Protein AF-A0A260Z2B7-F1 (afdb_monomer)

Nearest PDB structures (foldseek):
  5a9x-assembly1_A  TM=5.839E-01  e=1.392E+00  Escherichia coli
  7uvp-assembly1_A  TM=5.738E-01  e=2.246E+00  Bacteroides thetaiotaomicron VPI-5482
  5a9y-assembly1_A-2  TM=5.053E-01  e=1.392E+00  Escherichia coli
  7yri-assembly2_C  TM=4.470E-01  e=1.311E+00  Homo sapiens
  3peh-assembly2_B  TM=3.282E-01  e=7.655E-01  Plasmodium falciparum 3D7

Sequence (213 aa):
IEENDGVRIDPNLVEFNPALRSLAKLFLNSAWGKFAQNPLKAELRLMKLEDYVEISKFFEAPGYEPKNLIRWNEDMVFVGRQISKDALTTTKFTNIMYGIITTSAARIRLYDAMQRVGASNLIYCDTDSVMFRQKRGQDLLGDLKGDGLGKLTNEVPNGKKIVEVVTVAPKVYGIKFENDDGENSYSIKAKGITLNKKSAEAVTFDAMKKMVC

pLDDT: mean 88.87, std 8.05, range [49.84, 97.06]

Foldseek 3Di:
DCPFPNDDDDPVPPDDDPVVVVVVVCVVVVLLCQQQDDLWDKDKDKDFPVVVVVLCCVQVPPQKHWDDWADPDPTITITMIIGDPVSRDDDPSHHCVSNVVVQVVQVVLQVVLDVLLDPVFWDDDDSNDTDGDDDPPDDSCVPQDDDDPNRNYDPADPQKDWDDKFDQDVQFIKTWIAGPVRDIDIDTTDPPDDPDPVVPVCNDNVNSVVNVD

Organism: Caenorhabditis remanei (NCBI:txid31234)

InterPro domains:
  IPR023211 DNA polymerase, palm domain superfamily [G3DSA:3.90.1600.10] (81-205)
  IPR043502 DNA/RNA polymerase superfamily [SSF56672] (12-204)

Structure (mmCIF, N/CA/C/O backbone):
data_AF-A0A260Z2B7-F1
#
_entry.id   AF-A0A260Z2B7-F1
#
loop_
_atom_site.group_PDB
_atom_site.id
_atom_site.type_symbol
_atom_site.label_atom_id
_atom_site.label_alt_id
_atom_site.label_comp_id
_atom_site.label_asym_id
_atom_site.label_entity_id
_atom_site.label_seq_id
_atom_site.pdbx_PDB_ins_code
_atom_site.Cartn_x
_atom_site.Cartn_y
_atom_site.Cartn_z
_atom_site.occupancy
_atom_site.B_iso_or_equiv
_atom_site.auth_seq_id
_atom_site.auth_comp_id
_atom_site.auth_asym_id
_atom_site.auth_atom_id
_atom_site.pdbx_PDB_model_num
ATOM 1 N N . ILE A 1 1 ? 1.935 -22.575 22.649 1.00 49.84 1 ILE A N 1
ATOM 2 C CA . ILE A 1 1 ? 0.671 -22.071 22.068 1.00 49.84 1 ILE A CA 1
ATOM 3 C C . ILE A 1 1 ? 0.637 -22.577 20.630 1.00 49.84 1 ILE A C 1
ATOM 5 O O . ILE A 1 1 ? 1.434 -22.098 19.838 1.00 49.84 1 ILE A O 1
ATOM 9 N N . GLU A 1 2 ? -0.150 -23.619 20.345 1.00 51.91 2 GLU A N 1
ATOM 10 C CA . GLU A 1 2 ? -0.335 -24.200 18.993 1.00 51.91 2 GLU A CA 1
ATOM 11 C C . GLU A 1 2 ? -1.674 -23.779 18.349 1.00 51.91 2 GLU A C 1
ATOM 13 O O . GLU A 1 2 ? -1.896 -24.041 17.173 1.00 51.91 2 GLU A O 1
ATOM 18 N N . GLU A 1 3 ? -2.561 -23.103 19.091 1.00 57.12 3 GLU A N 1
ATOM 19 C CA . GLU A 1 3 ? -3.982 -22.960 18.727 1.00 57.12 3 GLU A CA 1
ATOM 20 C C . GLU A 1 3 ? -4.300 -22.037 17.540 1.00 57.12 3 GLU A C 1
ATOM 22 O O . GLU A 1 3 ? -5.373 -22.177 16.965 1.00 57.12 3 GLU A O 1
ATOM 27 N N . ASN A 1 4 ? -3.419 -21.110 17.146 1.00 60.94 4 ASN A N 1
ATOM 28 C CA . ASN A 1 4 ? -3.738 -20.163 16.063 1.00 60.94 4 ASN A CA 1
ATOM 29 C C . ASN A 1 4 ? -3.226 -20.621 14.692 1.00 60.94 4 ASN A C 1
ATOM 31 O O . ASN A 1 4 ? -4.010 -20.777 13.761 1.00 60.94 4 ASN A O 1
ATOM 35 N N . ASP A 1 5 ? -1.916 -20.842 14.572 1.00 64.69 5 ASP A N 1
ATOM 36 C CA . ASP A 1 5 ? -1.256 -20.945 13.263 1.00 64.69 5 ASP A CA 1
ATOM 37 C C . ASP A 1 5 ? -0.691 -22.349 12.981 1.00 64.69 5 ASP A C 1
ATOM 39 O O . ASP A 1 5 ? 0.012 -22.549 11.993 1.00 64.69 5 ASP A O 1
ATOM 43 N N . GLY A 1 6 ? -0.947 -23.324 13.867 1.00 71.75 6 GLY A N 1
ATOM 44 C CA . GLY A 1 6 ? -0.362 -24.670 13.781 1.00 71.75 6 GLY A CA 1
ATOM 45 C C . GLY A 1 6 ? 1.157 -24.696 14.000 1.00 71.75 6 GLY A C 1
ATOM 46 O O . GLY A 1 6 ? 1.812 -25.696 13.716 1.00 71.75 6 GLY A O 1
ATOM 47 N N . VAL A 1 7 ? 1.725 -23.591 14.495 1.00 77.25 7 VAL A N 1
ATOM 48 C CA . VAL A 1 7 ? 3.149 -23.432 14.796 1.00 77.25 7 VAL A CA 1
ATOM 49 C C . VAL A 1 7 ? 3.320 -23.274 16.300 1.00 77.25 7 VAL A C 1
ATOM 51 O O . VAL A 1 7 ? 2.726 -22.389 16.917 1.00 77.25 7 VAL A O 1
ATOM 54 N N . ARG A 1 8 ? 4.172 -24.109 16.901 1.00 80.56 8 ARG A N 1
ATOM 55 C CA . ARG A 1 8 ? 4.540 -23.989 18.313 1.00 80.56 8 ARG A CA 1
ATOM 56 C C . ARG A 1 8 ? 5.512 -22.825 18.500 1.00 80.56 8 ARG A C 1
ATOM 58 O O . ARG A 1 8 ? 6.700 -22.946 18.218 1.00 80.56 8 ARG A O 1
ATOM 65 N N . ILE A 1 9 ? 4.999 -21.708 19.003 1.00 80.62 9 ILE A N 1
ATOM 66 C CA . ILE A 1 9 ? 5.812 -20.545 19.379 1.00 80.62 9 ILE A CA 1
ATOM 67 C C . ILE A 1 9 ? 6.394 -20.775 20.780 1.00 80.62 9 ILE A C 1
ATOM 69 O O . ILE A 1 9 ? 5.639 -21.070 21.713 1.00 80.62 9 ILE A O 1
ATOM 73 N N . ASP A 1 10 ? 7.715 -20.636 20.923 1.00 83.12 10 ASP A N 1
ATOM 74 C CA . ASP A 1 10 ? 8.397 -20.558 22.220 1.00 83.12 10 ASP A CA 1
ATOM 75 C C . ASP A 1 10 ? 8.414 -19.097 22.693 1.00 83.12 10 ASP A C 1
ATOM 77 O O . ASP A 1 10 ? 9.116 -18.282 22.088 1.00 83.12 10 ASP A O 1
ATOM 81 N N . PRO A 1 11 ? 7.665 -18.737 23.752 1.00 79.81 11 PRO A N 1
ATOM 82 C CA . PRO A 1 11 ? 7.596 -17.363 24.240 1.00 79.81 11 PRO A CA 1
ATOM 83 C C . PRO A 1 11 ? 8.959 -16.775 24.617 1.00 79.81 11 PRO A C 1
ATOM 85 O O . PRO A 1 11 ? 9.141 -15.568 24.500 1.00 79.81 11 PRO A O 1
ATOM 88 N N . ASN A 1 12 ? 9.923 -17.609 25.021 1.00 84.25 12 ASN A N 1
ATOM 89 C CA . ASN A 1 12 ? 11.253 -17.149 25.429 1.00 84.25 12 ASN A CA 1
ATOM 90 C C . ASN A 1 12 ? 12.115 -16.694 24.246 1.00 84.25 12 ASN A C 1
ATOM 92 O O . ASN A 1 12 ? 13.125 -16.030 24.445 1.00 84.25 12 ASN A O 1
ATOM 96 N N . LEU A 1 13 ? 11.729 -17.054 23.019 1.00 81.25 13 LEU A N 1
ATOM 97 C CA . LEU A 1 13 ? 12.415 -16.650 21.791 1.00 81.25 13 LEU A CA 1
ATOM 98 C C . LEU A 1 13 ? 11.708 -15.485 21.082 1.00 81.25 13 LEU A C 1
ATOM 100 O O . LEU A 1 13 ? 12.190 -14.997 20.058 1.00 81.25 13 LEU A O 1
ATOM 104 N N . VAL A 1 14 ? 10.559 -15.033 21.598 1.00 80.38 14 VAL A N 1
ATOM 105 C CA . VAL A 1 14 ? 9.796 -13.915 21.031 1.00 80.38 14 VAL A CA 1
ATOM 106 C C . VAL A 1 14 ? 10.279 -12.610 21.654 1.00 80.38 14 VAL A C 1
ATOM 108 O O . VAL A 1 14 ? 9.649 -12.039 22.540 1.00 80.38 14 VAL A O 1
ATOM 111 N N . GLU A 1 15 ? 11.409 -12.116 21.158 1.00 84.75 15 GLU A N 1
ATOM 112 C CA . GLU A 1 15 ? 11.947 -10.815 21.550 1.00 84.75 15 GLU A CA 1
ATOM 113 C C . GLU A 1 15 ? 11.618 -9.731 20.517 1.00 84.75 15 GLU A C 1
ATOM 115 O O . GLU A 1 15 ? 11.685 -9.930 19.298 1.00 84.75 15 GLU A O 1
ATOM 120 N N . PHE A 1 16 ? 11.268 -8.536 21.000 1.00 84.12 16 PHE A N 1
ATOM 121 C CA . PHE A 1 16 ? 10.983 -7.409 20.121 1.00 84.12 16 PHE A CA 1
ATOM 122 C C . PHE A 1 16 ? 12.281 -6.823 19.553 1.00 84.12 16 PHE A C 1
ATOM 124 O O . PHE A 1 16 ? 12.989 -6.069 20.216 1.00 84.12 16 PHE A O 1
ATOM 131 N N . ASN A 1 17 ? 12.555 -7.121 18.283 1.00 90.75 17 ASN A N 1
ATOM 132 C CA . ASN A 1 17 ? 13.652 -6.523 17.530 1.00 90.75 17 ASN A CA 1
ATOM 133 C C . ASN A 1 17 ? 13.113 -5.762 16.299 1.00 90.75 17 ASN A C 1
ATOM 135 O O . ASN A 1 17 ? 12.694 -6.396 15.323 1.00 90.75 17 ASN A O 1
ATOM 139 N N . PRO A 1 18 ? 13.131 -4.413 16.302 1.00 90.12 18 PRO A N 1
ATOM 140 C CA . PRO A 1 18 ? 12.602 -3.604 15.201 1.00 90.12 18 PRO A CA 1
ATOM 141 C C . PRO A 1 18 ? 13.242 -3.902 13.842 1.00 90.12 18 PRO A C 1
ATOM 143 O O . PRO A 1 18 ? 12.544 -3.965 12.827 1.00 90.12 18 PRO A O 1
ATOM 146 N N . ALA A 1 19 ? 14.563 -4.098 13.816 1.00 91.44 19 ALA A N 1
ATOM 147 C CA . ALA A 1 19 ? 15.315 -4.306 12.584 1.00 91.44 19 ALA A CA 1
ATOM 148 C C . ALA A 1 19 ? 14.998 -5.674 11.968 1.00 91.44 19 ALA A C 1
ATOM 150 O O . ALA A 1 19 ? 14.628 -5.751 10.795 1.00 91.44 19 ALA A O 1
ATOM 151 N N . LEU A 1 20 ? 15.059 -6.741 12.771 1.00 90.44 20 LEU A N 1
ATOM 152 C CA . LEU A 1 20 ? 14.721 -8.092 12.317 1.00 90.44 20 LEU A CA 1
ATOM 153 C C . LEU A 1 20 ? 13.253 -8.200 11.904 1.00 90.44 20 LEU A C 1
ATOM 155 O O . LEU A 1 20 ? 12.955 -8.806 10.877 1.00 90.44 20 LEU A O 1
ATOM 159 N N . ARG A 1 21 ? 12.337 -7.555 12.637 1.00 88.31 21 ARG A N 1
ATOM 160 C CA . ARG A 1 21 ? 10.916 -7.514 12.268 1.00 88.31 21 ARG A CA 1
ATOM 161 C C . ARG A 1 21 ? 10.703 -6.839 10.916 1.00 88.31 21 ARG A C 1
ATOM 163 O O . ARG A 1 21 ? 9.939 -7.346 10.097 1.00 88.31 21 ARG A O 1
ATOM 170 N N . SER A 1 22 ? 11.380 -5.718 10.670 1.00 90.38 22 SER A N 1
ATOM 171 C CA . SER A 1 22 ? 11.317 -5.016 9.384 1.00 90.38 22 SER A CA 1
ATOM 172 C C . SER A 1 22 ? 11.848 -5.887 8.242 1.00 90.38 22 SER A C 1
ATOM 174 O O . SER A 1 22 ? 11.189 -6.026 7.211 1.00 90.38 22 SER A O 1
ATOM 176 N N . LEU A 1 23 ? 12.991 -6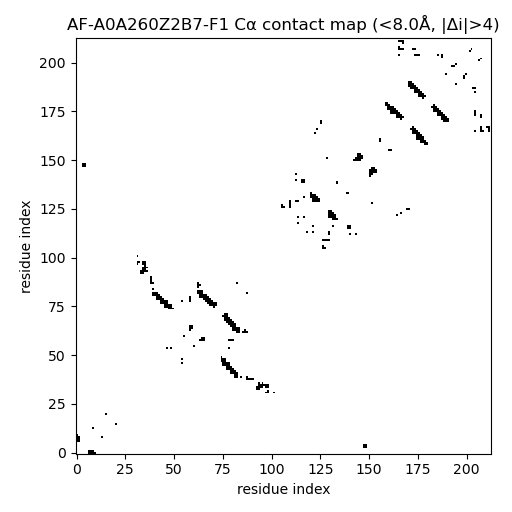.547 8.453 1.00 92.50 23 LEU A N 1
ATOM 177 C CA . LEU A 1 23 ? 13.601 -7.444 7.474 1.00 92.50 23 LEU A CA 1
ATOM 178 C C . LEU A 1 23 ? 12.701 -8.648 7.157 1.00 92.50 23 LEU A C 1
ATOM 180 O O . LEU A 1 23 ? 12.431 -8.927 5.990 1.00 92.50 23 LEU A O 1
ATOM 184 N N . ALA A 1 24 ? 12.186 -9.327 8.183 1.00 90.81 24 ALA A N 1
ATOM 185 C CA . ALA A 1 24 ? 11.269 -10.452 8.020 1.00 90.81 24 ALA A CA 1
ATOM 186 C C . ALA A 1 24 ? 9.992 -10.031 7.273 1.00 90.81 24 ALA A C 1
ATOM 188 O O . ALA A 1 24 ? 9.572 -10.702 6.328 1.00 90.81 24 ALA A O 1
ATOM 189 N N . LYS A 1 25 ? 9.416 -8.871 7.626 1.00 89.12 25 LYS A N 1
ATOM 190 C CA . LYS A 1 25 ? 8.256 -8.299 6.925 1.00 89.12 25 LYS A CA 1
ATOM 191 C C . LYS A 1 25 ? 8.567 -8.015 5.454 1.00 89.12 25 LYS A C 1
ATOM 193 O O . LYS A 1 25 ? 7.740 -8.312 4.593 1.00 89.12 25 LYS A O 1
ATOM 198 N N . LEU A 1 26 ? 9.748 -7.473 5.152 1.00 90.75 26 LEU A N 1
ATOM 199 C CA . LEU A 1 26 ? 10.179 -7.217 3.778 1.00 90.75 26 LEU A CA 1
ATOM 200 C C . LEU A 1 26 ? 10.278 -8.513 2.968 1.00 90.75 26 LEU A C 1
ATOM 202 O O . LEU A 1 26 ? 9.777 -8.553 1.845 1.00 90.75 26 LEU A O 1
ATOM 206 N N . PHE A 1 27 ? 10.872 -9.571 3.527 1.00 89.44 27 PHE A N 1
ATOM 207 C CA . PHE A 1 27 ? 10.982 -10.867 2.852 1.00 89.44 27 PHE A CA 1
ATOM 208 C C . PHE A 1 27 ? 9.612 -11.478 2.543 1.00 89.44 27 PHE A C 1
ATOM 210 O O . PHE A 1 27 ? 9.350 -11.832 1.391 1.00 89.44 27 PHE A O 1
ATOM 217 N N . LEU A 1 28 ? 8.719 -11.535 3.536 1.00 87.31 28 LEU A N 1
ATOM 218 C CA . LEU A 1 28 ? 7.376 -12.101 3.374 1.00 87.31 28 LEU A CA 1
ATOM 219 C C . LEU A 1 28 ? 6.551 -11.330 2.333 1.00 87.31 28 LEU A C 1
ATOM 221 O O . LEU A 1 28 ? 5.927 -11.931 1.458 1.00 87.31 28 LEU A O 1
ATOM 225 N N . ASN A 1 29 ? 6.600 -9.996 2.371 1.00 86.56 29 ASN A N 1
ATOM 226 C CA . ASN A 1 29 ? 5.841 -9.160 1.441 1.00 86.56 29 ASN A CA 1
ATOM 227 C C . ASN A 1 29 ? 6.437 -9.129 0.027 1.00 86.56 29 ASN A C 1
ATOM 229 O O . ASN A 1 29 ? 5.704 -8.953 -0.944 1.00 86.56 29 ASN A O 1
ATOM 233 N N . SER A 1 30 ? 7.752 -9.308 -0.118 1.00 87.06 30 SER A N 1
ATOM 234 C CA . SER A 1 30 ? 8.403 -9.300 -1.435 1.00 87.06 30 SER A CA 1
ATOM 235 C C . SER A 1 30 ? 8.182 -10.601 -2.206 1.00 87.06 30 SER A C 1
ATOM 237 O O . SER A 1 30 ? 8.156 -10.581 -3.438 1.00 87.06 30 SER A O 1
ATOM 239 N N . ALA A 1 31 ? 8.007 -11.725 -1.503 1.00 86.38 31 ALA A N 1
ATOM 240 C CA . ALA A 1 31 ? 7.879 -13.045 -2.114 1.00 86.38 31 ALA A CA 1
ATOM 241 C C . ALA A 1 31 ? 6.677 -13.132 -3.069 1.00 86.38 31 ALA A C 1
ATOM 243 O O . ALA A 1 31 ? 6.843 -13.452 -4.248 1.00 86.38 31 ALA A O 1
ATOM 244 N N . TRP A 1 32 ? 5.474 -12.778 -2.604 1.00 87.06 32 TRP A N 1
ATOM 245 C CA . TRP A 1 32 ? 4.277 -12.869 -3.447 1.00 87.06 32 TRP A CA 1
ATOM 246 C C . TRP A 1 32 ? 4.284 -11.847 -4.592 1.00 87.06 32 TRP A C 1
ATOM 248 O O . TRP A 1 32 ? 3.867 -12.162 -5.709 1.00 87.06 32 TRP A O 1
ATOM 258 N N . GLY A 1 33 ? 4.826 -10.647 -4.352 1.00 88.75 33 GLY A N 1
ATOM 259 C CA . GLY A 1 33 ? 4.984 -9.619 -5.382 1.00 88.75 33 GLY A CA 1
ATOM 260 C C . GLY A 1 33 ? 5.929 -10.056 -6.503 1.00 88.75 33 GLY A C 1
ATOM 261 O O . GLY A 1 33 ? 5.731 -9.692 -7.662 1.00 88.75 33 GLY A O 1
ATOM 262 N N . LYS A 1 34 ? 6.923 -10.897 -6.185 1.00 89.62 34 LYS A N 1
ATOM 263 C CA . LYS A 1 34 ? 7.841 -11.467 -7.173 1.00 89.62 34 LYS A CA 1
ATOM 264 C C . LYS A 1 34 ? 7.141 -12.441 -8.121 1.00 89.62 34 LYS A C 1
ATOM 266 O O . LYS A 1 34 ? 7.385 -12.367 -9.325 1.00 89.62 34 LYS A O 1
ATOM 271 N N . PHE A 1 35 ? 6.226 -13.272 -7.612 1.00 90.12 35 PHE A N 1
ATOM 272 C CA . PHE A 1 35 ? 5.434 -14.186 -8.444 1.00 90.12 35 PHE A CA 1
ATOM 273 C C . PHE A 1 35 ? 4.555 -13.451 -9.463 1.00 90.12 35 PHE A C 1
ATOM 275 O O . PHE A 1 35 ? 4.364 -13.951 -10.569 1.00 90.12 35 PHE A O 1
ATOM 282 N N . ALA A 1 36 ? 4.069 -12.256 -9.119 1.00 90.81 36 ALA A N 1
ATOM 283 C CA . ALA A 1 36 ? 3.236 -11.415 -9.980 1.00 90.81 36 ALA A CA 1
ATOM 284 C C . ALA A 1 36 ? 4.018 -10.314 -10.725 1.00 90.81 36 ALA A C 1
ATOM 286 O O . ALA A 1 36 ? 3.414 -9.392 -11.276 1.00 90.81 36 ALA A O 1
ATOM 287 N N . GLN A 1 37 ? 5.355 -10.363 -10.729 1.00 90.50 37 GLN A N 1
ATOM 288 C CA . GLN A 1 37 ? 6.170 -9.323 -11.353 1.00 90.50 37 GLN A CA 1
ATOM 289 C C . GLN A 1 37 ? 5.929 -9.275 -12.868 1.00 90.50 37 GLN A C 1
ATOM 291 O O . GLN A 1 37 ? 6.085 -10.283 -13.554 1.00 90.50 37 GLN A O 1
ATOM 296 N N . ASN A 1 38 ? 5.626 -8.080 -13.390 1.00 88.69 38 ASN A N 1
ATOM 297 C CA . ASN A 1 38 ? 5.484 -7.860 -14.826 1.00 88.69 38 ASN A CA 1
ATOM 298 C C . ASN A 1 38 ? 6.810 -8.197 -15.547 1.00 88.69 38 ASN A C 1
ATOM 300 O O . ASN A 1 38 ? 7.830 -7.555 -15.260 1.00 88.69 38 ASN A O 1
ATOM 304 N N . PRO A 1 39 ? 6.826 -9.188 -16.460 1.00 87.62 39 PRO A N 1
ATOM 305 C CA . PRO A 1 39 ? 8.034 -9.555 -17.191 1.00 87.62 39 PRO A CA 1
ATOM 306 C C . PRO A 1 39 ? 8.396 -8.521 -18.269 1.00 87.62 39 PRO A C 1
ATOM 308 O O . PRO A 1 39 ? 9.561 -8.429 -18.651 1.00 87.62 39 PRO A O 1
ATOM 311 N N . LEU A 1 40 ? 7.432 -7.716 -18.733 1.00 89.44 40 LEU A N 1
ATOM 312 C CA . LEU A 1 40 ? 7.637 -6.695 -19.757 1.00 89.44 40 LEU A CA 1
ATOM 313 C C . LEU A 1 40 ? 8.325 -5.467 -19.149 1.00 89.44 40 LEU A C 1
ATOM 315 O O . LEU A 1 40 ? 7.679 -4.519 -18.697 1.00 89.44 40 LEU A O 1
ATOM 319 N N . LYS A 1 41 ? 9.657 -5.496 -19.121 1.00 87.19 41 LYS A N 1
ATOM 320 C CA . LYS A 1 41 ? 10.477 -4.420 -18.559 1.00 87.19 41 LYS A CA 1
ATOM 321 C C . LYS A 1 41 ? 10.910 -3.431 -19.632 1.00 87.19 41 LYS A C 1
ATOM 323 O O . LYS A 1 41 ? 11.358 -3.824 -20.709 1.00 87.19 41 LYS A O 1
ATOM 328 N N . ALA A 1 42 ? 10.804 -2.150 -19.298 1.00 91.38 42 ALA A N 1
ATOM 329 C CA . ALA A 1 42 ? 11.496 -1.084 -20.002 1.00 91.38 42 ALA A CA 1
ATOM 330 C C . ALA A 1 42 ? 12.826 -0.801 -19.290 1.00 91.38 42 ALA A C 1
ATOM 332 O O . ALA A 1 42 ? 12.881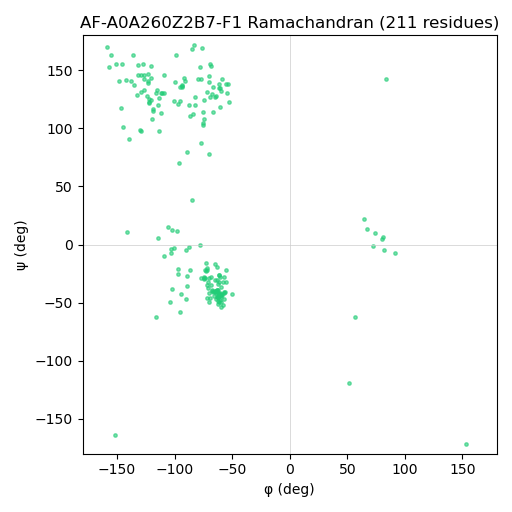 -0.744 -18.060 1.00 91.38 42 ALA A O 1
ATOM 333 N N . GLU A 1 43 ? 13.886 -0.632 -20.068 1.00 93.38 43 GLU A N 1
ATOM 334 C CA . GLU A 1 43 ? 15.207 -0.234 -19.601 1.00 93.38 43 GLU A CA 1
ATOM 335 C C . GLU A 1 43 ? 15.490 1.180 -20.097 1.00 93.38 43 GLU A C 1
ATOM 337 O O . GLU A 1 43 ? 15.335 1.464 -21.283 1.00 93.38 43 GLU A O 1
ATOM 342 N N . LEU A 1 44 ? 15.929 2.051 -19.191 1.00 95.19 44 LEU A N 1
ATOM 343 C CA . LEU A 1 44 ? 16.402 3.392 -19.504 1.00 95.19 44 LEU A CA 1
ATOM 344 C C . LEU A 1 44 ? 17.833 3.516 -18.992 1.00 95.19 44 LEU A C 1
ATOM 346 O O . LEU A 1 44 ? 18.088 3.259 -17.815 1.00 95.19 44 LEU A O 1
ATOM 350 N N . ARG A 1 45 ? 18.762 3.897 -19.866 1.00 95.62 45 ARG A N 1
ATOM 351 C CA . ARG A 1 45 ? 20.162 4.134 -19.503 1.00 95.62 45 ARG A CA 1
ATOM 352 C C . ARG A 1 45 ? 20.564 5.546 -19.894 1.00 95.62 45 ARG A C 1
ATOM 354 O O . ARG A 1 45 ? 20.195 6.014 -20.966 1.00 95.62 45 ARG A O 1
ATOM 361 N N . LEU A 1 46 ? 21.316 6.205 -19.018 1.00 96.38 46 LEU A N 1
ATOM 362 C CA . LEU A 1 46 ? 22.030 7.432 -19.347 1.00 96.38 46 LEU A CA 1
ATOM 363 C C . LEU A 1 46 ? 23.392 7.027 -19.910 1.00 96.38 46 LEU A C 1
ATOM 365 O O . LEU A 1 46 ? 24.143 6.321 -19.238 1.00 96.38 46 LEU A O 1
ATOM 369 N N . MET A 1 47 ? 23.671 7.420 -21.145 1.00 96.06 47 MET A N 1
ATOM 370 C CA . MET A 1 47 ? 24.902 7.090 -21.861 1.00 96.06 47 MET A CA 1
ATOM 371 C C . MET A 1 47 ? 25.536 8.363 -22.394 1.00 96.06 47 MET A C 1
ATOM 373 O O . MET A 1 47 ? 24.833 9.348 -22.631 1.00 96.06 47 MET A O 1
ATOM 377 N N . LYS A 1 48 ? 26.848 8.340 -22.614 1.00 96.25 48 LYS A N 1
ATOM 378 C CA . LYS A 1 48 ? 27.512 9.453 -23.278 1.00 96.25 48 LYS A CA 1
ATOM 379 C C . LYS A 1 48 ? 27.257 9.407 -24.778 1.00 96.25 48 LYS A C 1
ATOM 381 O O . LYS A 1 48 ? 27.265 8.338 -25.377 1.00 96.25 48 LYS A O 1
ATOM 386 N N . LEU A 1 49 ? 27.078 10.569 -25.390 1.00 93.06 49 LEU A N 1
ATOM 387 C CA . LEU A 1 49 ? 26.824 10.711 -26.819 1.00 93.06 49 LEU A CA 1
ATOM 388 C C . LEU A 1 49 ? 28.024 10.254 -27.668 1.00 93.06 49 LEU A C 1
ATOM 390 O O . LEU A 1 49 ? 27.829 9.740 -28.766 1.00 93.06 49 LEU A O 1
ATOM 394 N N . GLU A 1 50 ? 29.247 10.397 -27.140 1.00 94.81 50 GLU A N 1
ATOM 395 C CA . GLU A 1 50 ? 30.480 9.898 -27.768 1.00 94.81 50 GLU A CA 1
ATOM 396 C C . GLU A 1 50 ? 30.488 8.367 -27.937 1.00 94.81 50 GLU A C 1
ATOM 398 O O . GLU A 1 50 ? 31.063 7.861 -28.899 1.00 94.81 50 GLU A O 1
ATOM 403 N N . ASP A 1 51 ? 29.755 7.631 -27.094 1.00 95.38 51 ASP A N 1
ATOM 404 C CA . ASP A 1 51 ? 29.629 6.169 -27.143 1.00 95.38 51 ASP A CA 1
ATOM 405 C C . ASP A 1 51 ? 28.537 5.712 -28.137 1.00 95.38 51 ASP A C 1
ATOM 407 O O . ASP A 1 51 ? 27.796 4.757 -27.889 1.00 95.38 51 ASP A O 1
ATOM 411 N N . TYR A 1 52 ? 28.407 6.391 -29.283 1.00 91.81 52 TYR A N 1
ATOM 412 C CA . TYR A 1 52 ? 27.324 6.178 -30.259 1.00 91.81 52 TYR A CA 1
ATOM 413 C C . TYR A 1 52 ? 27.207 4.724 -30.744 1.00 91.81 52 TYR A C 1
ATOM 415 O O . TYR A 1 52 ? 26.103 4.237 -30.996 1.00 91.81 52 TYR A O 1
ATOM 423 N N . VAL A 1 53 ? 28.331 4.006 -30.833 1.00 95.31 53 VAL A N 1
ATOM 424 C CA . VAL A 1 53 ? 28.358 2.582 -31.194 1.00 95.31 53 VAL A CA 1
ATOM 425 C C . VAL A 1 53 ? 27.670 1.733 -30.124 1.00 95.31 53 VAL A C 1
ATOM 427 O O . VAL A 1 53 ? 26.871 0.859 -30.454 1.00 95.31 53 VAL A O 1
ATOM 430 N N . GLU A 1 54 ? 27.940 1.989 -28.844 1.00 94.75 54 GLU A N 1
ATOM 431 C CA . GLU A 1 54 ? 27.311 1.261 -27.736 1.00 94.75 54 GLU A CA 1
ATOM 432 C C . GLU A 1 54 ? 25.839 1.644 -27.576 1.00 94.75 54 GLU A C 1
ATOM 434 O O . GLU A 1 54 ? 25.005 0.781 -27.298 1.00 94.75 54 GLU A O 1
ATOM 439 N N . ILE A 1 55 ? 25.500 2.910 -27.837 1.00 95.31 55 ILE A N 1
ATOM 440 C CA . ILE A 1 55 ? 24.111 3.372 -27.913 1.00 95.31 55 ILE A CA 1
ATOM 441 C C . ILE A 1 55 ? 23.351 2.585 -28.983 1.00 95.31 55 ILE A C 1
ATOM 443 O O . ILE A 1 55 ? 22.308 2.013 -28.670 1.00 95.31 55 ILE A O 1
ATOM 447 N N . SER A 1 56 ? 23.872 2.507 -30.212 1.00 94.38 56 SER A N 1
ATOM 448 C CA . SER A 1 56 ? 23.240 1.760 -31.310 1.00 94.38 56 SER A CA 1
ATOM 449 C C . SER A 1 56 ? 23.112 0.271 -30.971 1.00 94.38 56 SER A C 1
ATOM 451 O O . SER A 1 56 ? 22.005 -0.266 -31.018 1.00 94.38 56 SER A O 1
ATOM 453 N N . LYS A 1 57 ? 24.183 -0.376 -30.482 1.00 95.38 57 LYS A N 1
ATOM 454 C CA . LYS A 1 57 ? 24.143 -1.781 -30.028 1.00 95.38 57 LYS A CA 1
ATOM 455 C C . LYS A 1 57 ? 23.087 -2.029 -28.953 1.00 95.38 57 LYS A C 1
ATOM 457 O O . LYS A 1 57 ? 22.431 -3.066 -28.962 1.00 95.38 57 LYS A O 1
ATOM 462 N N . PHE A 1 58 ? 22.941 -1.117 -27.994 1.00 94.69 58 PHE A N 1
ATOM 463 C CA . PHE A 1 58 ? 21.945 -1.241 -26.934 1.00 94.69 58 PHE A CA 1
ATOM 464 C C . PHE A 1 58 ? 20.523 -1.020 -27.460 1.00 94.69 58 PHE A C 1
ATOM 466 O O . PHE A 1 58 ? 19.622 -1.786 -27.108 1.00 94.69 58 PHE A O 1
ATOM 473 N N . PHE A 1 59 ? 20.325 0.022 -28.266 1.00 94.38 59 PHE A N 1
ATOM 474 C CA . PHE A 1 59 ? 19.020 0.470 -28.749 1.00 94.38 59 PHE A CA 1
ATOM 475 C C . PHE A 1 59 ? 18.417 -0.497 -29.772 1.00 94.38 59 PHE A C 1
ATOM 477 O O . PHE A 1 59 ? 17.221 -0.763 -29.711 1.00 94.38 59 PHE A O 1
ATOM 484 N N . GLU A 1 60 ? 19.251 -1.076 -30.636 1.00 92.81 60 GLU A N 1
ATOM 485 C CA . GLU A 1 60 ? 18.866 -1.986 -31.725 1.00 92.81 60 GLU A CA 1
ATOM 486 C C . GLU A 1 60 ? 19.128 -3.465 -31.393 1.00 92.81 60 GLU A C 1
ATOM 488 O O . GLU A 1 60 ? 19.090 -4.329 -32.269 1.00 92.81 60 GLU A O 1
ATOM 493 N N . ALA A 1 61 ? 19.409 -3.780 -30.124 1.00 94.00 61 ALA A N 1
ATOM 494 C CA . ALA A 1 61 ? 19.661 -5.150 -29.695 1.00 94.00 61 ALA A CA 1
ATOM 495 C C . ALA A 1 61 ? 18.499 -6.083 -30.105 1.00 94.00 61 ALA A C 1
ATOM 497 O O . ALA A 1 61 ? 17.343 -5.788 -29.783 1.00 94.00 61 ALA A O 1
ATOM 498 N N . PRO A 1 62 ? 18.774 -7.239 -30.744 1.00 93.31 62 PRO A N 1
ATOM 499 C CA . PRO A 1 62 ? 17.736 -8.201 -31.095 1.00 93.31 62 PRO A CA 1
ATOM 500 C C . PRO A 1 62 ? 16.892 -8.605 -29.881 1.00 93.31 62 PRO A C 1
ATOM 502 O O . PRO A 1 62 ? 17.416 -8.834 -28.791 1.00 93.31 62 PRO A O 1
ATOM 505 N N . GLY A 1 63 ? 15.574 -8.694 -30.072 1.00 91.75 63 GLY A N 1
ATOM 506 C CA . GLY A 1 63 ? 14.627 -8.982 -28.990 1.00 91.75 63 GLY A CA 1
ATOM 507 C C . GLY A 1 63 ? 14.252 -7.770 -28.131 1.00 91.75 63 GLY A C 1
ATOM 508 O O . GLY A 1 63 ? 13.528 -7.924 -27.148 1.00 91.75 63 GLY A O 1
ATOM 509 N N . TYR A 1 64 ? 14.697 -6.567 -28.497 1.00 93.44 64 TYR A N 1
ATOM 510 C CA . TYR A 1 64 ? 14.263 -5.318 -27.884 1.00 93.44 64 TYR A CA 1
ATOM 511 C C . TYR A 1 64 ? 13.634 -4.386 -28.921 1.00 93.44 64 TYR A C 1
ATOM 513 O O . TYR A 1 64 ? 14.063 -4.299 -30.066 1.00 93.44 64 TYR A O 1
ATOM 521 N N . GLU A 1 65 ? 12.604 -3.672 -28.490 1.00 93.81 65 GLU A N 1
ATOM 522 C CA . GLU A 1 65 ? 11.995 -2.564 -29.205 1.00 93.81 65 GLU A CA 1
ATOM 523 C C . GLU A 1 65 ? 12.594 -1.242 -28.701 1.00 93.81 65 GLU A C 1
ATOM 525 O O . GLU A 1 65 ? 12.488 -0.940 -27.500 1.00 93.81 65 GLU A O 1
ATOM 530 N N . PRO A 1 66 ? 13.172 -0.421 -29.590 1.00 94.25 66 PRO A N 1
ATOM 531 C CA . PRO A 1 66 ? 13.589 0.929 -29.247 1.00 94.25 66 PRO A CA 1
ATOM 532 C C . PRO A 1 66 ? 12.379 1.772 -28.813 1.00 94.25 66 PRO A C 1
ATOM 534 O O . PRO A 1 66 ? 11.305 1.682 -29.410 1.00 94.25 66 PRO A O 1
ATOM 537 N N . LYS A 1 67 ? 12.523 2.580 -27.754 1.00 94.94 67 LYS A N 1
ATOM 538 C CA . LYS A 1 67 ? 11.440 3.446 -27.250 1.00 94.94 67 LYS A CA 1
ATOM 539 C C . LYS A 1 67 ? 11.782 4.918 -27.366 1.00 94.94 67 LYS A C 1
ATOM 541 O O . LYS A 1 67 ? 11.094 5.638 -28.074 1.00 94.94 67 LYS A O 1
ATOM 546 N N . ASN A 1 68 ? 12.836 5.358 -26.684 1.00 92.25 68 ASN A N 1
ATOM 547 C CA . ASN A 1 68 ? 13.146 6.779 -26.568 1.00 92.25 68 ASN A CA 1
ATOM 548 C C . ASN A 1 68 ? 14.644 7.021 -26.736 1.00 92.25 68 ASN A C 1
ATOM 550 O O . ASN A 1 68 ? 15.452 6.281 -26.178 1.00 92.25 68 ASN A O 1
ATOM 554 N N . LEU A 1 69 ? 14.997 8.099 -27.429 1.00 93.44 69 LEU A N 1
ATOM 555 C CA . LEU A 1 69 ? 16.348 8.646 -27.470 1.00 93.44 69 LEU A CA 1
ATOM 556 C C . LEU A 1 69 ? 16.248 10.142 -27.155 1.00 93.44 69 LEU A C 1
ATOM 558 O O . LEU A 1 69 ? 15.861 10.936 -28.007 1.00 93.44 69 LEU A O 1
ATOM 562 N N . ILE A 1 70 ? 16.498 10.515 -25.901 1.00 95.06 70 ILE A N 1
ATOM 563 C CA . ILE A 1 70 ? 16.247 11.871 -25.392 1.00 95.06 70 ILE A CA 1
ATOM 564 C C . ILE A 1 70 ? 17.572 12.466 -24.941 1.00 95.06 70 ILE A C 1
ATOM 566 O O . ILE A 1 70 ? 18.194 11.968 -24.005 1.00 95.06 70 ILE A O 1
ATOM 570 N N . ARG A 1 71 ? 18.010 13.545 -25.590 1.00 93.62 71 ARG A N 1
ATOM 571 C CA . ARG A 1 71 ? 19.217 14.264 -25.177 1.00 93.62 71 ARG A CA 1
ATOM 572 C C . ARG A 1 71 ? 18.999 14.879 -23.793 1.00 93.62 71 ARG A C 1
ATOM 574 O O . ARG A 1 71 ? 18.010 15.576 -23.583 1.00 93.62 71 ARG A O 1
ATOM 581 N N . TRP A 1 72 ? 19.908 14.605 -22.860 1.00 93.88 72 TRP A N 1
ATOM 582 C CA . TRP A 1 72 ? 19.869 15.187 -21.517 1.00 93.88 72 TRP A CA 1
ATOM 583 C C . TRP A 1 72 ? 20.651 16.499 -21.465 1.00 93.88 72 TRP A C 1
ATOM 585 O O . TRP A 1 72 ? 20.157 17.498 -20.953 1.00 93.88 72 TRP A O 1
ATOM 595 N N . ASN A 1 73 ? 21.863 16.498 -22.023 1.00 94.44 73 ASN A N 1
ATOM 596 C CA . ASN A 1 73 ? 22.720 17.673 -22.160 1.00 94.44 73 ASN A CA 1
ATOM 597 C C . ASN A 1 73 ? 23.643 1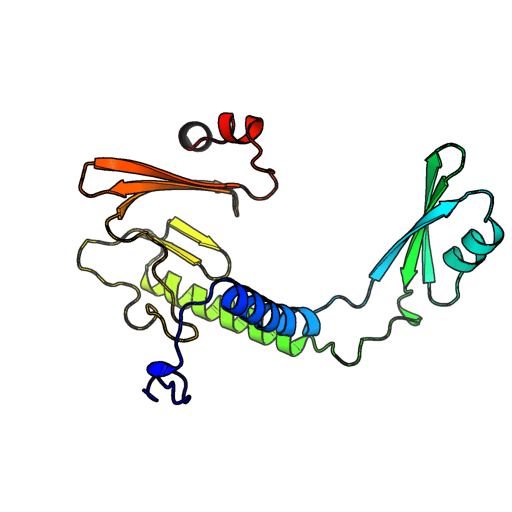7.517 -23.385 1.00 94.44 73 ASN A C 1
ATOM 599 O O . ASN A 1 73 ? 23.382 16.694 -24.265 1.00 94.44 73 ASN A O 1
ATOM 603 N N . GLU A 1 74 ? 24.699 18.327 -23.476 1.00 94.00 74 GLU A N 1
ATOM 604 C CA . GLU A 1 74 ? 25.609 18.309 -24.624 1.00 94.00 74 GLU A CA 1
ATOM 605 C C . GLU A 1 74 ? 26.277 16.941 -24.833 1.00 94.00 74 GLU A C 1
ATOM 607 O O . GLU A 1 74 ? 26.340 16.485 -25.976 1.00 94.00 74 GLU A O 1
ATOM 612 N N . ASP A 1 75 ? 26.611 16.245 -23.745 1.00 95.19 75 ASP A N 1
ATOM 613 C CA . ASP A 1 75 ? 27.438 15.034 -23.768 1.00 95.19 75 ASP A CA 1
ATOM 614 C C . ASP A 1 75 ? 26.675 13.744 -23.460 1.00 95.19 75 ASP A C 1
ATOM 616 O O . ASP A 1 75 ? 27.235 12.662 -23.601 1.00 95.19 75 ASP A O 1
ATOM 620 N N . MET A 1 76 ? 25.420 13.818 -23.008 1.00 96.44 76 MET A N 1
ATOM 621 C CA . MET A 1 76 ? 24.668 12.667 -22.501 1.00 96.44 76 MET A CA 1
ATOM 622 C C . MET A 1 76 ? 23.294 12.523 -23.152 1.00 96.44 76 MET A C 1
ATOM 624 O O . MET A 1 76 ? 22.574 13.493 -23.412 1.00 96.44 76 MET A O 1
ATOM 628 N N . VAL A 1 77 ? 22.882 11.271 -23.321 1.00 96.62 77 VAL A N 1
ATOM 629 C CA . VAL A 1 77 ? 21.600 10.876 -23.897 1.00 96.62 77 VAL A CA 1
ATOM 630 C C . VAL A 1 77 ? 20.953 9.772 -23.066 1.00 96.62 77 VAL A C 1
ATOM 632 O O . VAL A 1 77 ? 21.596 8.820 -22.622 1.00 96.62 77 VAL A O 1
ATOM 635 N N . PHE A 1 78 ? 19.649 9.898 -22.851 1.00 97.06 78 PHE A N 1
ATOM 636 C CA . PHE A 1 78 ? 18.816 8.823 -22.349 1.00 97.06 78 PHE A CA 1
ATOM 637 C C . PHE A 1 78 ? 18.413 7.905 -23.492 1.00 97.06 78 PHE A C 1
ATOM 639 O O . PHE A 1 78 ? 17.725 8.325 -24.422 1.00 97.06 78 PHE A O 1
ATOM 646 N N . VAL A 1 79 ? 18.797 6.639 -23.379 1.00 96.62 79 VAL A N 1
ATOM 647 C CA . VAL A 1 79 ? 18.478 5.589 -24.341 1.00 96.62 79 VAL A CA 1
ATOM 648 C C . VAL A 1 79 ? 17.524 4.609 -23.673 1.00 96.62 79 VAL A C 1
ATOM 650 O O . VAL A 1 79 ? 17.867 3.953 -22.685 1.00 96.62 79 VAL A O 1
ATOM 653 N N . GLY A 1 80 ? 16.296 4.559 -24.174 1.00 96.38 80 GLY A N 1
ATOM 654 C CA . GLY A 1 80 ? 15.210 3.744 -23.651 1.00 96.38 80 GLY A CA 1
ATOM 655 C C . GLY A 1 80 ? 14.830 2.632 -24.618 1.00 96.38 80 GLY A C 1
ATOM 656 O O . GLY A 1 80 ? 14.550 2.904 -25.783 1.00 96.38 80 GLY A O 1
ATOM 657 N N . ARG A 1 81 ? 14.743 1.397 -24.128 1.00 95.75 81 ARG A N 1
ATOM 658 C CA . ARG A 1 81 ? 14.262 0.231 -24.884 1.00 95.75 81 ARG A CA 1
ATOM 659 C C . ARG A 1 81 ? 13.313 -0.609 -24.039 1.00 95.75 81 ARG A C 1
ATOM 661 O O . ARG A 1 81 ? 13.291 -0.496 -22.815 1.00 95.75 81 ARG A O 1
ATOM 668 N N . GLN A 1 82 ? 12.548 -1.481 -24.670 1.00 94.94 82 GLN A N 1
ATOM 669 C CA . GLN A 1 82 ? 11.681 -2.448 -23.998 1.00 94.94 82 GLN A CA 1
ATOM 670 C C . GLN A 1 82 ? 11.897 -3.821 -24.618 1.00 94.94 82 GLN A C 1
ATOM 672 O O . GLN A 1 82 ? 12.155 -3.902 -25.808 1.00 94.94 82 GLN A O 1
ATOM 677 N N . ILE A 1 83 ? 11.805 -4.900 -23.844 1.00 92.75 83 ILE A N 1
ATOM 678 C CA . ILE A 1 83 ? 11.836 -6.246 -24.433 1.00 92.75 83 ILE A CA 1
ATOM 679 C C . ILE A 1 83 ? 10.649 -6.421 -25.398 1.00 92.75 83 ILE A C 1
ATOM 681 O O . ILE A 1 83 ? 9.530 -6.013 -25.074 1.00 92.75 83 ILE A O 1
ATOM 685 N N . SER A 1 84 ? 10.888 -6.981 -26.583 1.00 90.75 84 SER A N 1
ATOM 686 C CA . SER A 1 84 ? 9.816 -7.257 -27.539 1.00 90.75 84 SER A CA 1
ATOM 687 C C . SER A 1 84 ? 8.917 -8.378 -27.017 1.00 90.75 84 SER A C 1
ATOM 689 O O . SER A 1 84 ? 9.339 -9.214 -26.214 1.00 90.75 84 SER A O 1
ATOM 691 N N . LYS A 1 85 ? 7.658 -8.415 -27.467 1.00 87.00 85 LYS A N 1
ATOM 692 C CA . LYS A 1 85 ? 6.719 -9.474 -27.056 1.00 87.00 85 LYS A CA 1
ATOM 693 C C . LYS A 1 85 ? 7.189 -10.865 -27.484 1.00 87.00 85 LYS A C 1
ATOM 695 O O . LYS A 1 85 ? 6.996 -11.811 -26.731 1.00 87.00 85 LYS A O 1
ATOM 700 N N . ASP A 1 86 ? 7.846 -10.965 -28.635 1.00 87.50 86 ASP A N 1
ATOM 701 C CA . ASP A 1 86 ? 8.320 -12.240 -29.186 1.00 87.50 86 ASP A CA 1
ATOM 702 C C . ASP A 1 86 ? 9.549 -12.780 -28.441 1.00 87.50 86 ASP A C 1
ATOM 704 O O . ASP A 1 86 ? 9.734 -13.989 -28.334 1.00 87.50 86 ASP A O 1
ATOM 708 N N . ALA A 1 87 ? 10.377 -11.890 -27.882 1.00 87.62 87 ALA A N 1
ATOM 709 C CA . ALA A 1 87 ? 11.515 -12.261 -27.042 1.00 87.62 87 ALA A CA 1
ATOM 710 C C . ALA A 1 87 ? 11.153 -12.357 -25.549 1.00 87.62 87 ALA A C 1
ATOM 712 O O . ALA A 1 87 ? 11.994 -12.726 -24.721 1.00 87.62 87 ALA A O 1
ATOM 713 N N . LEU A 1 88 ? 9.914 -12.010 -25.182 1.00 88.00 88 LEU A N 1
ATOM 714 C CA . LEU A 1 88 ? 9.460 -11.997 -23.802 1.00 88.00 88 LEU A CA 1
ATOM 715 C C . LEU A 1 88 ? 9.427 -13.420 -23.247 1.00 88.00 88 LEU A C 1
ATOM 717 O O . LEU A 1 88 ? 8.600 -14.247 -23.619 1.00 88.00 88 LEU A O 1
ATOM 721 N N . THR A 1 89 ? 10.284 -13.673 -22.267 1.00 83.12 89 THR A N 1
ATOM 722 C CA . THR A 1 89 ? 10.266 -14.907 -21.487 1.00 83.12 89 THR A CA 1
ATOM 723 C C . THR A 1 89 ? 9.919 -14.588 -20.041 1.00 83.12 89 THR A C 1
ATOM 725 O O . THR A 1 89 ? 10.435 -13.648 -19.431 1.00 83.12 89 THR A O 1
ATOM 728 N N . THR A 1 90 ? 8.997 -15.357 -19.466 1.00 77.75 90 THR A N 1
ATOM 729 C CA . THR A 1 90 ? 8.681 -15.245 -18.041 1.00 77.75 90 THR A CA 1
ATOM 730 C C . THR A 1 90 ? 9.848 -15.764 -17.212 1.00 77.75 90 THR A C 1
ATOM 732 O O . THR A 1 90 ? 10.457 -16.782 -17.544 1.00 77.75 90 THR A O 1
ATOM 735 N N . THR A 1 91 ? 10.159 -15.093 -16.102 1.00 78.00 91 THR A N 1
ATOM 736 C CA . THR A 1 91 ? 11.221 -15.576 -15.211 1.00 78.00 91 THR A CA 1
ATOM 737 C C . THR A 1 91 ? 10.802 -16.880 -14.528 1.00 78.00 91 THR A C 1
ATOM 739 O O . THR A 1 91 ? 9.617 -17.102 -14.290 1.00 78.00 91 THR A O 1
ATOM 742 N N . LYS A 1 92 ? 11.775 -17.720 -14.143 1.00 80.50 92 LYS A N 1
ATOM 743 C CA . LYS A 1 92 ? 11.530 -19.002 -13.445 1.00 80.50 92 LYS A CA 1
ATOM 744 C C . LYS A 1 92 ? 10.704 -18.865 -12.157 1.00 80.50 92 LYS A C 1
ATOM 746 O O . LYS A 1 92 ? 10.112 -19.835 -11.704 1.00 80.50 92 LYS A O 1
ATOM 751 N N . PHE A 1 93 ? 10.677 -17.669 -11.573 1.00 81.44 93 PHE A N 1
ATOM 752 C CA . PHE A 1 93 ? 9.977 -17.356 -10.328 1.00 81.44 93 PHE A CA 1
ATOM 753 C C . PHE A 1 93 ? 8.698 -16.538 -10.553 1.00 81.44 93 PHE A C 1
ATOM 755 O O . PHE A 1 93 ? 8.186 -15.942 -9.611 1.00 81.44 93 PHE A O 1
ATOM 762 N N . THR A 1 94 ? 8.186 -16.467 -11.785 1.00 86.00 94 THR A N 1
ATOM 763 C CA . THR A 1 94 ? 6.914 -15.808 -12.098 1.00 86.00 94 THR A CA 1
ATOM 764 C C . THR A 1 94 ? 5.805 -16.854 -12.160 1.00 86.00 94 THR A C 1
ATOM 766 O O . THR A 1 94 ? 5.846 -17.765 -12.979 1.00 86.00 94 THR A O 1
ATOM 769 N N . ASN A 1 95 ? 4.790 -16.698 -11.314 1.00 90.69 95 ASN A N 1
ATOM 770 C CA . ASN A 1 95 ? 3.545 -17.449 -11.393 1.00 90.69 95 ASN A CA 1
ATOM 771 C C . ASN A 1 95 ? 2.394 -16.536 -10.954 1.00 90.69 95 ASN A C 1
ATOM 773 O O . ASN A 1 95 ? 2.150 -16.314 -9.766 1.00 90.69 95 ASN A O 1
ATOM 777 N N . ILE A 1 96 ? 1.675 -16.010 -11.943 1.00 90.81 96 ILE A N 1
ATOM 778 C CA . ILE A 1 96 ? 0.606 -15.035 -11.726 1.00 90.81 96 ILE A CA 1
ATOM 779 C C . ILE A 1 96 ? -0.536 -15.583 -10.857 1.00 90.81 96 ILE A C 1
ATOM 781 O O . ILE A 1 96 ? -1.171 -14.809 -10.142 1.00 90.81 96 ILE A O 1
ATOM 785 N N . MET A 1 97 ? -0.753 -16.904 -10.840 1.00 92.94 97 MET A N 1
ATOM 786 C CA . MET A 1 97 ? -1.816 -17.530 -10.049 1.00 92.94 97 MET A CA 1
ATOM 787 C C . MET A 1 97 ? -1.618 -17.297 -8.552 1.00 92.94 97 MET A C 1
ATOM 789 O O . MET A 1 97 ? -2.585 -16.988 -7.857 1.00 92.94 97 MET A O 1
ATOM 793 N N . TYR A 1 98 ? -0.376 -17.340 -8.054 1.00 92.25 98 TYR A N 1
ATOM 794 C CA . TYR A 1 98 ? -0.101 -17.010 -6.652 1.00 92.25 98 TYR A CA 1
ATOM 795 C C . TYR A 1 98 ? -0.433 -15.551 -6.335 1.00 92.25 98 TYR A C 1
ATOM 797 O O . TYR A 1 98 ? -1.014 -15.278 -5.286 1.00 92.25 98 TYR A O 1
ATOM 805 N N . GLY A 1 99 ? -0.136 -14.615 -7.241 1.00 91.94 99 GLY A N 1
ATOM 806 C CA . GLY A 1 99 ? -0.527 -13.211 -7.084 1.00 91.94 99 GLY A CA 1
ATOM 807 C C . GLY A 1 99 ? -2.045 -13.022 -7.041 1.00 91.94 99 GLY A C 1
ATOM 808 O O . GLY A 1 99 ? -2.565 -12.309 -6.178 1.00 91.94 99 GLY A O 1
ATOM 809 N N . ILE A 1 100 ? -2.766 -13.701 -7.937 1.00 94.06 100 ILE A N 1
ATOM 810 C CA . ILE A 1 100 ? -4.232 -13.659 -8.004 1.00 94.06 100 ILE A CA 1
ATOM 811 C C . ILE A 1 100 ? -4.841 -14.205 -6.712 1.00 94.06 100 ILE A C 1
ATOM 813 O O . ILE A 1 100 ? -5.652 -13.518 -6.091 1.00 94.06 100 ILE A O 1
ATOM 817 N N . ILE A 1 101 ? -4.430 -15.397 -6.273 1.00 94.62 101 ILE A N 1
ATOM 818 C CA . ILE A 1 101 ? -4.968 -16.040 -5.067 1.00 94.62 101 ILE A CA 1
ATOM 819 C C . ILE A 1 101 ? -4.643 -15.206 -3.825 1.00 94.62 101 ILE A C 1
ATOM 821 O O . ILE A 1 101 ? -5.544 -14.913 -3.045 1.00 94.62 101 ILE A O 1
ATOM 825 N N . THR A 1 102 ? -3.393 -14.755 -3.672 1.00 92.38 102 THR A N 1
ATOM 826 C CA . THR A 1 102 ? -2.965 -13.966 -2.502 1.00 92.38 102 THR A CA 1
ATOM 827 C C . THR A 1 102 ? -3.765 -12.670 -2.383 1.00 92.38 102 THR A C 1
ATOM 829 O O . THR A 1 102 ? -4.319 -12.370 -1.326 1.00 92.38 102 THR A O 1
ATOM 832 N N . THR A 1 103 ? -3.884 -11.909 -3.477 1.00 93.19 103 THR A N 1
ATOM 833 C CA . THR A 1 103 ? -4.622 -10.636 -3.458 1.00 93.19 103 THR A CA 1
ATOM 834 C C . THR A 1 103 ? -6.132 -10.831 -3.337 1.00 93.19 103 THR A C 1
ATOM 836 O O . THR A 1 103 ? -6.798 -10.011 -2.709 1.00 93.19 103 THR A O 1
ATOM 839 N N . SER A 1 104 ? -6.690 -11.910 -3.892 1.00 95.69 104 SER A N 1
ATOM 840 C CA . SER A 1 104 ? -8.116 -12.230 -3.750 1.00 95.69 104 SER A CA 1
ATOM 841 C C . SER A 1 104 ? -8.455 -12.638 -2.319 1.00 95.69 104 SER A C 1
ATOM 843 O O . SER A 1 104 ? -9.400 -12.100 -1.751 1.00 95.69 104 SER A O 1
ATOM 845 N N . ALA A 1 105 ? -7.649 -13.505 -1.700 1.00 93.94 105 ALA A N 1
ATOM 846 C CA . ALA A 1 105 ? -7.824 -13.906 -0.307 1.00 93.94 105 ALA A CA 1
ATOM 847 C C . ALA A 1 105 ? -7.730 -12.704 0.649 1.00 93.94 105 ALA A C 1
ATOM 849 O O . ALA A 1 105 ? -8.581 -12.547 1.524 1.00 93.94 105 ALA A O 1
ATOM 850 N N . ALA A 1 106 ? -6.755 -11.809 0.438 1.00 93.62 106 ALA A N 1
ATOM 851 C CA . ALA A 1 106 ? -6.635 -10.575 1.213 1.00 93.62 106 ALA A CA 1
ATOM 852 C C . ALA A 1 106 ? -7.883 -9.681 1.078 1.00 93.62 106 ALA A C 1
ATOM 854 O O . ALA A 1 106 ? -8.418 -9.217 2.084 1.00 93.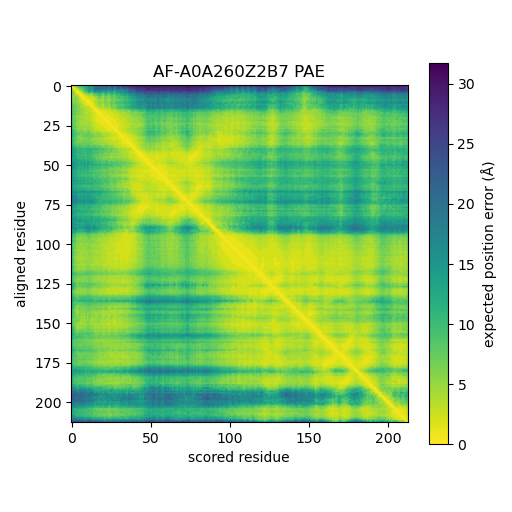62 106 ALA A O 1
ATOM 855 N N . ARG A 1 107 ? -8.403 -9.494 -0.147 1.00 95.69 107 ARG A N 1
ATOM 856 C CA . ARG A 1 107 ? -9.630 -8.712 -0.388 1.00 95.69 107 ARG A CA 1
ATOM 857 C C . ARG A 1 107 ? -10.865 -9.340 0.249 1.00 95.69 107 ARG A C 1
ATOM 859 O O . ARG A 1 107 ? -11.663 -8.608 0.820 1.00 95.69 107 ARG A O 1
ATOM 866 N N . ILE A 1 108 ? -11.021 -10.662 0.175 1.00 95.81 108 ILE A N 1
ATOM 867 C CA . ILE A 1 108 ? -12.136 -11.375 0.819 1.00 95.81 108 ILE A CA 1
ATOM 868 C C . ILE A 1 108 ? -12.086 -11.170 2.336 1.00 95.81 108 ILE A C 1
ATOM 870 O O . ILE A 1 108 ? -13.108 -10.879 2.949 1.00 95.81 108 ILE A O 1
ATOM 874 N N . ARG A 1 109 ? -10.895 -11.250 2.941 1.00 94.12 109 ARG A N 1
ATOM 875 C CA . ARG A 1 109 ? -10.721 -11.045 4.385 1.00 94.12 109 ARG A CA 1
ATOM 876 C C . ARG A 1 109 ? -11.004 -9.603 4.812 1.00 94.12 109 ARG A C 1
ATOM 878 O O . ARG A 1 109 ? -11.665 -9.385 5.823 1.00 94.12 109 ARG A O 1
ATOM 885 N N . LEU A 1 110 ? -10.557 -8.625 4.024 1.00 95.94 110 LEU A N 1
ATOM 886 C CA . LEU A 1 110 ? -10.903 -7.219 4.238 1.00 95.94 110 LEU A CA 1
ATOM 887 C C . LEU A 1 110 ? -12.417 -6.995 4.111 1.00 95.94 110 LEU A C 1
ATOM 889 O O . LEU A 1 110 ? -13.011 -6.286 4.920 1.00 95.94 110 LEU A O 1
ATOM 893 N N . TYR A 1 111 ? -13.045 -7.629 3.121 1.00 95.81 111 TYR A N 1
ATOM 894 C CA . TYR A 1 111 ? -14.482 -7.540 2.898 1.00 95.81 111 TYR A CA 1
ATOM 895 C C . TYR A 1 111 ? -15.292 -8.146 4.053 1.00 95.81 111 TYR A C 1
ATOM 897 O O . TYR A 1 111 ? -16.258 -7.519 4.477 1.00 95.81 111 TYR A O 1
ATOM 905 N N . ASP A 1 112 ? -14.884 -9.288 4.619 1.00 95.50 112 ASP A N 1
ATOM 906 C CA . ASP A 1 112 ? -15.507 -9.861 5.829 1.00 95.50 112 ASP A CA 1
ATOM 907 C C . ASP A 1 112 ? -15.468 -8.861 7.000 1.00 95.50 112 ASP A C 1
ATOM 909 O O . ASP A 1 112 ? -16.495 -8.561 7.610 1.00 95.50 112 ASP A O 1
ATOM 913 N N . ALA A 1 113 ? -14.315 -8.227 7.241 1.00 96.06 113 ALA A N 1
ATOM 914 C CA . ALA A 1 113 ? -14.203 -7.183 8.259 1.00 96.06 113 ALA A CA 1
ATOM 915 C C . ALA A 1 113 ? -15.157 -6.000 7.992 1.00 96.06 113 ALA A C 1
ATOM 917 O O . ALA A 1 113 ? -15.831 -5.530 8.909 1.00 96.06 113 ALA A O 1
ATOM 918 N N . MET A 1 114 ? -15.268 -5.545 6.739 1.00 96.38 114 MET A N 1
ATOM 919 C CA . MET A 1 114 ? -16.194 -4.472 6.352 1.00 96.38 114 MET A CA 1
ATOM 920 C C . MET A 1 114 ? -17.666 -4.869 6.544 1.00 96.38 114 MET A C 1
ATOM 922 O O . MET A 1 114 ? -18.460 -4.045 6.998 1.00 96.38 114 MET A O 1
ATOM 926 N N . GLN A 1 115 ? -18.036 -6.113 6.224 1.00 96.19 115 GLN A N 1
ATOM 927 C CA . GLN A 1 115 ? -19.396 -6.628 6.411 1.00 96.19 115 GLN A CA 1
ATOM 928 C C . GLN A 1 115 ? -19.784 -6.658 7.892 1.00 96.19 115 GLN A C 1
ATOM 930 O O . GLN A 1 115 ? -20.859 -6.179 8.246 1.00 96.19 115 GLN A O 1
ATOM 935 N N . ARG A 1 116 ? -18.893 -7.145 8.764 1.00 95.19 116 ARG A N 1
ATOM 936 C CA . ARG A 1 116 ? -19.126 -7.197 10.219 1.00 95.19 116 ARG A CA 1
ATOM 937 C C . ARG A 1 116 ? -19.233 -5.819 10.858 1.00 95.19 116 ARG A C 1
ATOM 939 O O . ARG A 1 116 ? -20.067 -5.599 11.733 1.00 95.19 116 ARG A O 1
ATOM 946 N N . VAL A 1 117 ? -18.397 -4.885 10.412 1.00 95.56 117 VAL A N 1
ATOM 947 C CA . VAL A 1 117 ? -18.467 -3.481 10.834 1.00 95.56 117 VAL A CA 1
ATOM 948 C C . VAL A 1 117 ? -19.791 -2.846 10.398 1.00 95.56 117 VAL A C 1
ATOM 950 O O . VAL A 1 117 ? -20.395 -2.084 11.157 1.00 95.56 117 VAL A O 1
ATOM 953 N N . GLY A 1 118 ? -20.254 -3.177 9.192 1.00 95.25 118 GLY A N 1
ATOM 954 C CA . GLY A 1 118 ? -21.448 -2.616 8.575 1.00 95.25 118 GLY A CA 1
ATOM 955 C C . GLY A 1 118 ? -21.172 -1.285 7.871 1.00 95.25 118 GLY A C 1
ATOM 956 O O . GLY A 1 118 ? -20.418 -0.435 8.349 1.00 95.25 118 GLY A O 1
ATOM 957 N N . ALA A 1 119 ? -21.827 -1.077 6.726 1.00 93.81 119 ALA A N 1
ATOM 958 C CA . ALA A 1 119 ? -21.571 0.069 5.848 1.00 93.81 119 ALA A CA 1
ATOM 959 C C . ALA A 1 119 ? -21.767 1.436 6.533 1.00 93.81 119 ALA A C 1
ATOM 961 O O . ALA A 1 119 ? -21.045 2.377 6.229 1.00 93.81 119 ALA A O 1
ATOM 962 N N . SER A 1 120 ? -22.696 1.545 7.488 1.00 93.94 120 SER A N 1
ATOM 963 C CA . SER A 1 120 ? -22.970 2.793 8.217 1.00 93.94 120 SER A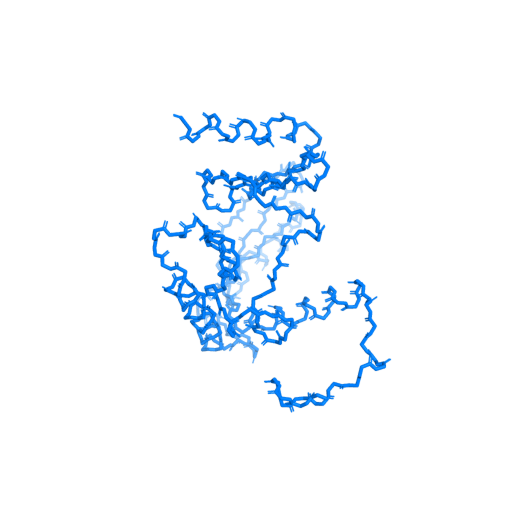 CA 1
ATOM 964 C C . SER A 1 120 ? -21.877 3.191 9.213 1.00 93.94 120 SER A C 1
ATOM 966 O O . SER A 1 120 ? -21.800 4.351 9.613 1.00 93.94 120 SER A O 1
ATOM 968 N N . ASN A 1 121 ? -21.067 2.230 9.661 1.00 94.56 121 ASN A N 1
ATOM 969 C CA . ASN A 1 121 ? -19.992 2.452 10.626 1.00 94.56 121 ASN A CA 1
ATOM 970 C C . ASN A 1 121 ? -18.633 2.622 9.948 1.00 94.56 121 ASN A C 1
ATOM 972 O O . ASN A 1 121 ? -17.709 3.163 10.555 1.00 94.56 121 ASN A O 1
ATOM 976 N N . LEU A 1 122 ? -18.499 2.140 8.715 1.00 95.25 122 LEU A N 1
ATOM 977 C CA . LEU A 1 122 ? -17.263 2.181 7.957 1.00 95.25 122 LEU A CA 1
ATOM 978 C C . LEU A 1 122 ? -16.899 3.626 7.584 1.00 95.25 122 LEU A C 1
ATOM 980 O O . LEU A 1 122 ? -17.717 4.359 7.038 1.00 95.25 122 LEU A O 1
ATOM 984 N N . ILE A 1 123 ? -15.657 4.023 7.864 1.00 94.50 123 ILE A N 1
ATOM 985 C CA . ILE A 1 123 ? -15.114 5.343 7.510 1.00 94.50 123 ILE A CA 1
ATOM 986 C C . ILE A 1 123 ? -14.187 5.216 6.300 1.00 94.50 123 ILE A C 1
ATOM 988 O O . ILE A 1 123 ? -14.296 5.974 5.342 1.00 94.50 123 ILE A O 1
ATOM 992 N N . TYR A 1 124 ? -13.249 4.269 6.351 1.00 94.88 124 TYR A N 1
ATOM 993 C CA . TYR A 1 124 ? -12.207 4.116 5.338 1.00 94.88 124 TYR A CA 1
ATOM 994 C C . TYR A 1 124 ? -11.658 2.689 5.327 1.00 94.88 124 TYR A C 1
ATOM 996 O O . TYR A 1 124 ? -11.643 2.016 6.358 1.00 94.88 124 TYR A O 1
ATOM 1004 N N . CYS A 1 125 ? -11.156 2.240 4.179 1.00 94.06 125 CYS A N 1
ATOM 1005 C CA . CYS A 1 125 ? -10.407 0.993 4.060 1.00 94.06 125 CYS A CA 1
ATOM 1006 C C . CYS A 1 125 ? -9.254 1.140 3.059 1.00 94.06 125 CYS A C 1
ATOM 1008 O O . CYS A 1 125 ? -9.410 1.763 2.007 1.00 94.06 125 CYS A O 1
ATOM 1010 N N . ASP A 1 126 ? -8.107 0.529 3.352 1.00 93.12 126 ASP A N 1
ATOM 1011 C CA . ASP A 1 126 ? -6.995 0.418 2.404 1.00 93.12 126 ASP A CA 1
ATOM 1012 C C . ASP A 1 126 ? -6.242 -0.889 2.612 1.00 93.12 126 ASP A C 1
ATOM 1014 O O . ASP A 1 126 ? -5.630 -1.066 3.658 1.00 93.12 126 ASP A O 1
ATOM 1018 N N . THR A 1 127 ? -6.246 -1.737 1.577 1.00 88.75 127 THR A N 1
ATOM 1019 C CA . THR A 1 127 ? -5.473 -2.984 1.406 1.00 88.75 127 THR A CA 1
ATOM 1020 C C . THR A 1 127 ? -5.663 -4.043 2.501 1.00 88.75 127 THR A C 1
ATOM 1022 O O . THR A 1 127 ? -6.132 -5.138 2.209 1.00 88.75 127 THR A O 1
ATOM 1025 N N . ASP A 1 128 ? -5.298 -3.722 3.732 1.00 90.75 128 ASP A N 1
ATOM 1026 C CA . ASP A 1 128 ? -5.255 -4.566 4.924 1.00 90.75 128 ASP A CA 1
ATOM 1027 C C . ASP A 1 128 ? -5.713 -3.818 6.196 1.00 90.75 128 ASP A C 1
ATOM 1029 O O . ASP A 1 128 ? -5.591 -4.340 7.301 1.00 90.75 128 ASP A O 1
ATOM 1033 N N . SER A 1 129 ? -6.283 -2.615 6.052 1.00 93.06 129 SER A N 1
ATOM 1034 C CA . SER A 1 129 ? -6.753 -1.772 7.158 1.00 93.06 129 SER A CA 1
ATOM 1035 C C . SER A 1 129 ? -8.212 -1.338 6.989 1.00 93.06 129 SER A C 1
ATOM 1037 O O . SER A 1 129 ? -8.682 -1.089 5.874 1.00 93.06 129 SER A O 1
ATOM 1039 N N . VAL A 1 130 ? -8.924 -1.214 8.115 1.00 95.06 130 VAL A N 1
ATOM 1040 C CA . VAL A 1 130 ? -10.300 -0.701 8.198 1.00 95.06 130 VAL A CA 1
ATOM 1041 C C . VAL A 1 130 ? -10.380 0.321 9.327 1.00 95.06 130 VAL A C 1
ATOM 1043 O O . VAL A 1 130 ? -9.997 0.035 10.458 1.00 95.06 130 VAL A O 1
ATOM 1046 N N . MET A 1 131 ? -10.917 1.501 9.032 1.00 95.00 131 MET A N 1
ATOM 1047 C CA . MET A 1 131 ? -11.255 2.530 10.016 1.00 95.00 131 MET A CA 1
ATOM 1048 C C . MET A 1 131 ? -12.768 2.619 10.122 1.00 95.00 131 MET A C 1
ATOM 1050 O O . MET A 1 131 ? -13.459 2.719 9.106 1.00 95.00 131 MET A O 1
ATOM 1054 N N . PHE A 1 132 ? -13.292 2.587 11.341 1.00 95.00 132 PHE A N 1
ATOM 1055 C CA . PHE A 1 132 ? -14.728 2.522 11.561 1.00 95.00 132 PHE A CA 1
ATOM 1056 C C . PHE A 1 132 ? -15.143 3.087 12.917 1.00 95.00 132 PHE A C 1
ATOM 1058 O O . PHE A 1 132 ? -14.332 3.254 13.829 1.00 95.00 132 PHE A O 1
ATOM 1065 N N . ARG A 1 133 ? -16.436 3.383 13.040 1.00 93.50 133 ARG A N 1
ATOM 1066 C CA . ARG A 1 133 ? -17.097 3.803 14.276 1.00 93.50 133 ARG A CA 1
ATOM 1067 C C . ARG A 1 133 ? -17.636 2.572 14.995 1.00 93.50 133 ARG A C 1
ATOM 1069 O O . ARG A 1 133 ? -18.198 1.682 14.370 1.00 93.50 133 ARG A O 1
ATOM 1076 N N . GLN A 1 134 ? -17.529 2.539 16.316 1.00 90.81 134 GLN A N 1
ATOM 1077 C CA . GLN A 1 134 ? -18.190 1.518 17.128 1.00 90.81 134 GLN A CA 1
ATOM 1078 C C . GLN A 1 134 ? -18.630 2.096 18.469 1.00 90.81 134 GLN A C 1
ATOM 1080 O O . GLN A 1 134 ? -18.063 3.081 18.952 1.00 90.81 134 GLN A O 1
ATOM 1085 N N . LYS A 1 135 ? -19.644 1.480 19.084 1.00 89.81 135 LYS A N 1
ATOM 1086 C CA . LYS A 1 135 ? -20.033 1.808 20.459 1.00 89.81 135 LYS A CA 1
ATOM 1087 C C . LYS A 1 135 ? -18.951 1.324 21.426 1.00 89.81 135 LYS A C 1
ATOM 1089 O O . LYS A 1 135 ? -18.336 0.282 21.212 1.00 89.81 135 LYS A O 1
ATOM 1094 N N . ARG A 1 136 ? -18.721 2.071 22.510 1.00 84.88 136 ARG A N 1
ATOM 1095 C CA . ARG A 1 136 ? -17.780 1.650 23.561 1.00 84.88 136 ARG A CA 1
ATOM 1096 C C . ARG A 1 136 ? -18.244 0.329 24.177 1.00 84.88 136 ARG A C 1
ATOM 1098 O O . ARG A 1 136 ? -19.425 0.178 24.472 1.00 84.88 136 ARG A O 1
ATOM 1105 N N . GLY A 1 137 ? -17.309 -0.601 24.356 1.00 82.88 137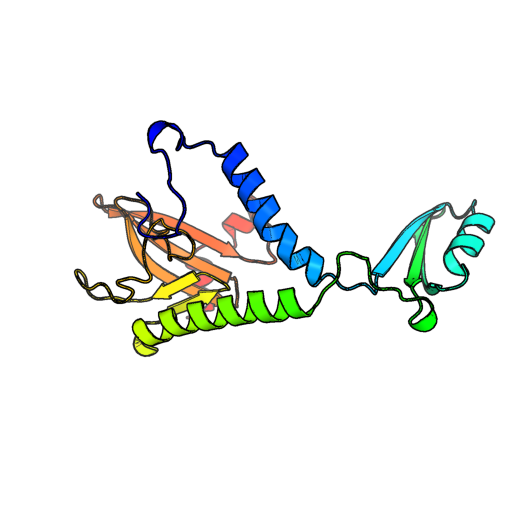 GLY A N 1
ATOM 1106 C CA . GLY A 1 137 ? -17.580 -1.940 24.889 1.00 82.88 137 GLY A CA 1
ATOM 1107 C C . GLY A 1 137 ? -18.099 -2.951 23.862 1.00 82.88 137 GLY A C 1
ATOM 1108 O O . GLY A 1 137 ? -18.241 -4.119 24.203 1.00 82.88 137 GLY A O 1
ATOM 1109 N N . GLN A 1 138 ? -18.351 -2.543 22.614 1.00 89.31 138 GLN A N 1
ATOM 1110 C CA . GLN A 1 138 ? -18.696 -3.464 21.533 1.00 89.31 138 GLN A CA 1
ATOM 1111 C C . GLN A 1 138 ? -17.439 -3.876 20.763 1.00 89.31 138 GLN A C 1
ATOM 1113 O O . GLN A 1 138 ? -16.606 -3.032 20.439 1.00 89.31 138 GLN A O 1
ATOM 1118 N N . ASP A 1 139 ? -17.334 -5.163 20.437 1.00 90.50 139 ASP A N 1
ATOM 1119 C CA . ASP A 1 139 ? -16.303 -5.692 19.547 1.00 90.50 139 ASP A CA 1
ATOM 1120 C C . ASP A 1 139 ? -16.944 -6.210 18.259 1.00 90.50 139 ASP A C 1
ATOM 1122 O O . ASP A 1 139 ? -17.481 -7.315 18.221 1.00 90.50 139 ASP A O 1
ATOM 1126 N N . LEU A 1 140 ? -16.933 -5.385 17.209 1.00 90.88 140 LEU A N 1
ATOM 1127 C CA . LEU A 1 140 ? -17.527 -5.743 15.914 1.00 90.88 140 LEU A CA 1
ATOM 1128 C C . LEU A 1 140 ? -16.681 -6.756 15.134 1.00 90.88 140 LEU A C 1
ATOM 1130 O O . LEU A 1 140 ? -17.214 -7.515 14.330 1.00 90.88 140 LEU A O 1
ATOM 1134 N N . LEU A 1 141 ? -15.363 -6.761 15.347 1.00 92.06 141 LEU A N 1
ATOM 1135 C CA . LEU A 1 141 ? -14.447 -7.626 14.603 1.00 92.06 141 LEU A CA 1
ATOM 1136 C C . LEU A 1 141 ? -14.262 -8.987 15.275 1.00 92.06 141 LEU A C 1
ATOM 1138 O O . LEU A 1 141 ? -13.996 -9.961 14.572 1.00 92.06 141 LEU A O 1
ATOM 1142 N N . GLY A 1 142 ? -14.436 -9.064 16.598 1.00 91.12 142 GLY A N 1
ATOM 1143 C CA . GLY A 1 142 ? -14.401 -10.313 17.354 1.00 91.12 142 GLY A CA 1
ATOM 1144 C C . GLY A 1 142 ? -13.138 -11.119 17.058 1.00 91.12 142 GLY A C 1
ATOM 1145 O O . GLY A 1 142 ? -12.021 -10.632 17.231 1.00 91.12 142 GLY A O 1
ATOM 1146 N N . ASP A 1 143 ? -13.319 -12.332 16.541 1.00 89.94 143 ASP A N 1
ATOM 1147 C CA . ASP A 1 143 ? -12.238 -13.257 16.204 1.00 89.94 143 ASP A CA 1
ATOM 1148 C C . ASP A 1 143 ? -11.314 -12.769 15.077 1.00 89.94 143 ASP A C 1
ATOM 1150 O O . ASP A 1 143 ? -10.207 -13.289 14.945 1.00 89.94 143 ASP A O 1
ATOM 1154 N N . LEU A 1 144 ? -11.703 -11.774 14.272 1.00 89.88 144 LEU A N 1
ATOM 1155 C CA . LEU A 1 144 ? -10.815 -11.208 13.250 1.00 89.88 144 LEU A CA 1
ATOM 1156 C C . LEU A 1 144 ? -9.698 -10.348 13.847 1.00 89.88 144 LEU A C 1
ATOM 1158 O O . LEU A 1 144 ? -8.672 -10.166 13.193 1.00 89.88 144 LEU A O 1
ATOM 1162 N N . LYS A 1 145 ? -9.878 -9.822 15.061 1.00 91.44 145 LYS A N 1
ATOM 1163 C CA . LYS A 1 145 ? -8.924 -8.930 15.729 1.00 91.44 145 LYS A CA 1
ATOM 1164 C C . LYS A 1 145 ? -7.947 -9.721 16.605 1.00 91.44 145 LYS A C 1
ATOM 1166 O O . LYS A 1 145 ? -8.336 -10.693 17.244 1.00 91.44 145 LYS A O 1
ATOM 1171 N N . GLY A 1 146 ? -6.684 -9.298 16.661 1.00 89.00 146 GLY A N 1
ATOM 1172 C CA . GLY A 1 146 ? -5.664 -9.905 17.525 1.00 89.00 146 GLY A CA 1
ATOM 1173 C C . GLY A 1 146 ? -4.233 -9.744 17.009 1.00 89.00 146 GLY A C 1
ATOM 1174 O O . GLY A 1 146 ? -3.994 -9.052 16.019 1.00 89.00 146 GLY A O 1
ATOM 1175 N N . ASP A 1 147 ? -3.299 -10.425 17.677 1.00 83.56 147 ASP A N 1
ATOM 1176 C CA . ASP A 1 147 ? -1.853 -10.340 17.401 1.00 83.56 147 ASP A CA 1
ATOM 1177 C C . ASP A 1 147 ? -1.292 -11.544 16.619 1.00 83.56 147 ASP A C 1
ATOM 1179 O O . ASP A 1 147 ? -0.112 -11.570 16.271 1.00 83.56 147 ASP A O 1
ATOM 1183 N N . GLY A 1 148 ? -2.127 -12.553 16.346 1.00 83.00 148 GLY A N 1
ATOM 1184 C CA . GLY A 1 148 ? -1.757 -13.747 15.575 1.00 83.00 148 GLY A CA 1
ATOM 1185 C C . GLY A 1 148 ? -1.681 -13.506 14.064 1.00 83.00 148 GLY A C 1
ATOM 1186 O O . GLY A 1 148 ? -2.137 -12.475 13.557 1.00 83.00 148 GLY A O 1
ATOM 1187 N N . LEU A 1 149 ? -1.138 -14.473 13.316 1.00 84.56 149 LEU A N 1
ATOM 1188 C CA . LEU A 1 149 ? -1.004 -14.341 11.867 1.00 84.56 149 LEU A CA 1
ATOM 1189 C C . LEU A 1 149 ? -2.375 -14.146 11.196 1.00 84.56 149 LEU A C 1
ATOM 1191 O O . LEU A 1 149 ? -3.360 -14.828 11.471 1.00 84.56 149 LEU A O 1
ATOM 1195 N N . GLY A 1 150 ? -2.450 -13.154 10.307 1.00 86.00 150 GLY A N 1
ATOM 1196 C CA . GLY A 1 150 ? -3.674 -12.808 9.584 1.00 86.00 150 GLY A CA 1
ATOM 1197 C C . GLY A 1 150 ? -4.751 -12.121 10.430 1.00 86.00 150 GLY A C 1
ATOM 1198 O O . GLY A 1 150 ? -5.805 -11.785 9.885 1.00 86.00 150 GLY A O 1
ATOM 1199 N N . LYS A 1 151 ? -4.547 -11.903 11.732 1.00 90.94 151 LYS A N 1
ATOM 1200 C CA . LYS A 1 151 ? -5.466 -11.110 12.557 1.00 90.94 151 LYS A CA 1
ATOM 1201 C C . LYS A 1 151 ? -5.255 -9.612 12.310 1.00 90.94 151 LYS A C 1
ATOM 1203 O O . LYS A 1 151 ? -4.177 -9.173 11.916 1.00 90.94 151 LYS A O 1
ATOM 1208 N N . LEU A 1 152 ? -6.313 -8.834 12.514 1.00 91.88 152 LEU A N 1
ATOM 1209 C CA . LEU A 1 152 ? -6.291 -7.378 12.438 1.00 91.88 152 LEU A CA 1
ATOM 1210 C C . LEU A 1 152 ? -5.814 -6.823 13.781 1.00 91.88 152 LEU A C 1
ATOM 1212 O O . LEU A 1 152 ? -6.503 -6.939 14.796 1.00 91.88 152 LEU A O 1
ATOM 1216 N N . THR A 1 153 ? -4.631 -6.224 13.789 1.00 91.75 153 THR A N 1
ATOM 1217 C CA . THR A 1 153 ? -4.074 -5.585 14.983 1.00 91.75 153 THR A CA 1
ATOM 1218 C C . THR A 1 153 ? -4.690 -4.201 15.181 1.00 91.75 153 THR A C 1
ATOM 1220 O O . THR A 1 153 ? -4.930 -3.467 14.223 1.00 91.75 153 THR A O 1
ATOM 1223 N N . ASN A 1 154 ? -4.935 -3.822 16.436 1.00 91.06 154 ASN A N 1
ATOM 1224 C CA . ASN A 1 154 ? -5.360 -2.466 16.761 1.00 91.06 154 ASN A CA 1
ATOM 1225 C C . ASN A 1 154 ? -4.168 -1.499 16.668 1.00 91.06 154 ASN A C 1
ATOM 1227 O O . ASN A 1 154 ? -3.241 -1.584 17.467 1.00 91.06 154 ASN A O 1
ATOM 1231 N N . GLU A 1 155 ? -4.201 -0.573 15.709 1.00 90.62 155 GLU A N 1
ATOM 1232 C CA . GLU A 1 155 ? -3.133 0.419 15.505 1.00 90.62 155 GLU A CA 1
ATOM 1233 C C . GLU A 1 155 ? -3.302 1.701 16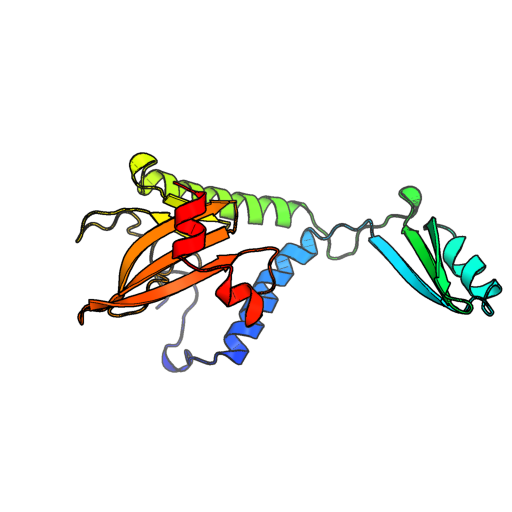.338 1.00 90.62 155 GLU A C 1
ATOM 1235 O O . GLU A 1 155 ? -2.462 2.602 16.269 1.00 90.62 155 GLU A O 1
ATOM 1240 N N . VAL A 1 156 ? -4.382 1.823 17.117 1.00 89.81 156 VAL A N 1
ATOM 1241 C CA . VAL A 1 156 ? -4.572 2.979 18.000 1.00 89.81 156 VAL A CA 1
ATOM 1242 C C . VAL A 1 156 ? -3.539 2.917 19.130 1.00 89.81 156 VAL A C 1
ATOM 1244 O O . VAL A 1 156 ? -3.473 1.897 19.817 1.00 89.81 156 VAL A O 1
ATOM 1247 N N . PRO A 1 157 ? -2.745 3.982 19.364 1.00 88.81 157 PRO A N 1
ATOM 1248 C CA . PRO A 1 157 ? -1.767 3.979 20.444 1.00 88.81 157 PRO A CA 1
ATOM 1249 C C . PRO A 1 157 ? -2.423 3.746 21.812 1.00 88.81 157 PRO A C 1
ATOM 1251 O O . PRO A 1 157 ? -3.502 4.274 22.090 1.00 88.81 157 PRO A O 1
ATOM 1254 N N . ASN A 1 158 ? -1.747 2.989 22.677 1.00 86.62 158 ASN A N 1
ATOM 1255 C CA . ASN A 1 158 ? -2.224 2.704 24.032 1.00 86.62 158 ASN A CA 1
ATOM 1256 C C . ASN A 1 158 ? -2.503 4.002 24.808 1.00 86.62 158 ASN A C 1
ATOM 1258 O O . ASN A 1 158 ? -1.722 4.950 24.734 1.00 86.62 158 ASN A O 1
ATOM 1262 N N . GLY A 1 159 ? -3.614 4.037 25.550 1.00 86.00 159 GLY A N 1
ATOM 1263 C CA . GLY A 1 159 ? -4.043 5.222 26.308 1.00 86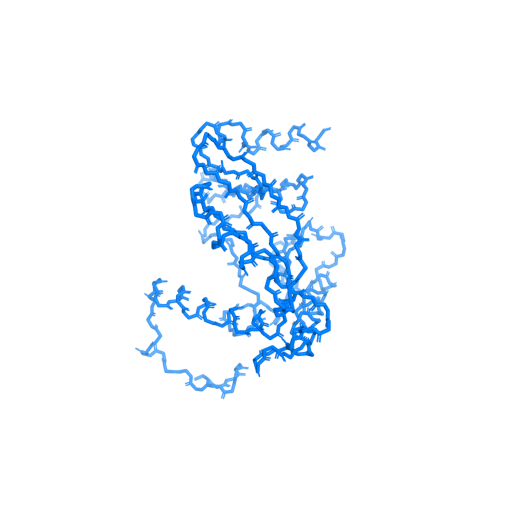.00 159 GLY A CA 1
ATOM 1264 C C . GLY A 1 159 ? -4.622 6.351 25.449 1.00 86.00 159 GLY A C 1
ATOM 1265 O O . GLY A 1 159 ? -4.833 7.452 25.949 1.00 86.00 159 GLY A O 1
ATOM 1266 N N . LYS A 1 160 ? -4.870 6.105 24.154 1.00 90.88 160 LYS A N 1
ATOM 1267 C CA . LYS A 1 160 ? -5.480 7.082 23.247 1.00 90.88 160 LYS A CA 1
ATOM 1268 C C . LYS A 1 160 ? -6.775 6.566 22.647 1.00 90.88 160 LYS A C 1
ATOM 1270 O O . LYS A 1 160 ? -6.959 5.369 22.434 1.00 90.88 160 LYS A O 1
ATOM 1275 N N . LYS A 1 161 ? -7.654 7.496 22.286 1.00 90.94 161 LYS A N 1
ATOM 1276 C CA . LYS A 1 161 ? -8.857 7.229 21.491 1.00 90.94 161 LYS A CA 1
ATOM 1277 C C . LYS A 1 161 ? -8.860 8.083 20.231 1.00 90.94 161 LYS A C 1
ATOM 1279 O O . LYS A 1 161 ? -8.389 9.217 20.243 1.00 90.94 161 LYS A O 1
ATOM 1284 N N . ILE A 1 162 ? -9.416 7.551 19.148 1.00 93.69 162 ILE A N 1
ATOM 1285 C CA . ILE A 1 162 ? -9.677 8.337 17.939 1.00 93.69 162 ILE A CA 1
ATOM 1286 C C . ILE A 1 162 ? -10.879 9.240 18.214 1.00 93.69 162 ILE A C 1
ATOM 1288 O O . ILE A 1 162 ? -11.947 8.751 18.585 1.00 93.69 162 ILE A O 1
ATOM 1292 N N . VAL A 1 163 ? -10.704 10.545 18.020 1.00 92.75 163 VAL A N 1
ATOM 1293 C CA . VAL A 1 163 ? -11.773 11.541 18.193 1.00 92.75 163 VAL A CA 1
ATOM 1294 C C . VAL A 1 163 ? -12.328 11.983 16.850 1.00 92.75 163 VAL A C 1
ATOM 1296 O O . VAL A 1 163 ? -13.533 12.173 16.708 1.00 92.75 163 VAL A O 1
ATOM 1299 N N . GLU A 1 164 ? -11.460 12.121 15.851 1.00 93.19 164 GLU A N 1
ATOM 1300 C CA . GLU A 1 164 ? -11.846 12.627 14.542 1.00 93.19 164 GLU A CA 1
ATOM 1301 C C . GLU A 1 164 ? -10.990 11.987 13.447 1.00 93.19 164 GLU A C 1
ATOM 1303 O O . GLU A 1 164 ? -9.786 11.780 13.614 1.00 93.19 164 GLU A O 1
ATOM 1308 N N . VAL A 1 165 ? -11.626 11.669 12.322 1.00 93.69 165 VAL A N 1
ATOM 1309 C CA . VAL A 1 165 ? -10.975 11.146 11.121 1.00 93.69 165 VAL A CA 1
ATOM 1310 C C . VAL A 1 165 ? -11.444 11.984 9.944 1.00 93.69 165 VAL A C 1
ATOM 1312 O O . VAL A 1 165 ? -12.643 12.193 9.776 1.00 93.69 165 VAL A O 1
ATOM 1315 N N . VAL A 1 166 ? -10.498 12.445 9.132 1.00 93.19 166 VAL A N 1
ATOM 1316 C CA . VAL A 1 166 ? -10.757 13.192 7.900 1.00 93.19 166 VAL A CA 1
ATOM 1317 C C . VAL A 1 166 ? -10.142 12.421 6.746 1.00 93.19 166 VAL A C 1
ATOM 1319 O O . VAL A 1 166 ? -8.949 12.126 6.755 1.00 93.19 166 VAL A O 1
ATOM 1322 N N . THR A 1 167 ? -10.949 12.101 5.742 1.00 92.81 167 THR A N 1
ATOM 1323 C CA . THR A 1 167 ? -10.518 11.393 4.534 1.00 92.81 167 THR A CA 1
ATOM 1324 C C . THR A 1 167 ? -10.759 12.290 3.331 1.00 92.81 167 THR A C 1
ATOM 1326 O O . THR A 1 167 ? -11.907 12.601 3.026 1.00 92.81 167 THR A O 1
ATOM 1329 N N . VAL A 1 168 ? -9.691 12.704 2.653 1.00 91.31 168 VAL A N 1
ATOM 1330 C CA . VAL A 1 168 ? -9.780 13.608 1.493 1.00 91.31 168 VAL A CA 1
ATOM 1331 C C . VAL A 1 168 ? -9.826 12.810 0.190 1.00 91.31 168 VAL A C 1
ATOM 1333 O O . VAL A 1 168 ? -10.597 13.115 -0.712 1.00 91.31 168 VAL A O 1
ATOM 1336 N N . ALA A 1 169 ? -8.989 11.776 0.083 1.00 90.00 169 ALA A N 1
ATOM 1337 C CA . ALA A 1 169 ? -8.850 10.947 -1.112 1.00 90.00 169 ALA A CA 1
ATOM 1338 C C . ALA A 1 169 ? -8.246 9.575 -0.753 1.00 90.00 169 ALA A C 1
ATOM 1340 O O . ALA A 1 169 ? -7.745 9.393 0.363 1.00 90.00 169 ALA A O 1
ATOM 1341 N N . PRO A 1 170 ? -8.220 8.599 -1.683 1.00 90.44 170 PRO A N 1
ATOM 1342 C CA . PRO A 1 170 ? -7.511 7.343 -1.467 1.00 90.44 170 PRO A CA 1
ATOM 1343 C C . PRO A 1 170 ? -6.056 7.580 -1.043 1.00 90.44 170 PRO A C 1
ATOM 1345 O O . PRO A 1 170 ? -5.274 8.207 -1.757 1.00 90.44 170 PRO A O 1
ATOM 1348 N N . LYS A 1 171 ? -5.688 7.038 0.121 1.00 89.81 171 LYS A N 1
ATOM 1349 C CA . LYS A 1 171 ? -4.364 7.153 0.760 1.00 89.81 171 LYS A CA 1
ATOM 1350 C C . LYS A 1 171 ? -3.994 8.584 1.187 1.00 89.81 171 LYS A C 1
ATOM 1352 O O . LYS A 1 171 ? -2.809 8.883 1.361 1.00 89.81 171 LYS A O 1
ATOM 1357 N N . VAL A 1 172 ? -5.001 9.445 1.368 1.00 91.44 172 VAL A N 1
ATOM 1358 C CA . VAL A 1 172 ? -4.874 10.809 1.897 1.00 91.44 172 VAL A CA 1
ATOM 1359 C C . VAL A 1 172 ? -5.895 11.028 3.019 1.00 91.44 172 VAL A C 1
ATOM 1361 O O . VAL A 1 172 ? -7.074 11.282 2.763 1.00 91.44 172 VAL A O 1
ATOM 1364 N N . TYR A 1 173 ? -5.445 10.904 4.266 1.00 92.75 173 TYR A N 1
ATOM 1365 C CA . TYR A 1 173 ? -6.287 11.013 5.455 1.00 92.75 173 TYR A CA 1
ATOM 1366 C C . TYR A 1 173 ? -5.515 11.524 6.678 1.00 92.75 173 TYR A C 1
ATOM 1368 O O . TYR A 1 173 ? -4.297 11.359 6.792 1.00 92.75 173 TYR A O 1
ATOM 1376 N N . GLY A 1 174 ? -6.252 12.120 7.611 1.00 93.38 174 GLY A N 1
ATOM 1377 C CA . GLY A 1 174 ? -5.777 12.563 8.915 1.00 93.38 174 GLY A CA 1
ATOM 1378 C C . GLY A 1 174 ? -6.585 11.914 10.036 1.00 93.38 174 GLY A C 1
ATOM 1379 O O . GLY A 1 174 ? -7.802 11.775 9.933 1.00 93.38 174 GLY A O 1
ATOM 1380 N N . ILE A 1 175 ? -5.910 11.531 11.116 1.00 94.31 175 ILE A N 1
ATOM 1381 C CA . ILE A 1 175 ? -6.519 10.965 12.323 1.00 94.31 175 ILE A CA 1
ATOM 1382 C C . ILE A 1 175 ? -6.099 11.820 13.511 1.00 94.31 175 ILE A C 1
ATOM 1384 O O . ILE A 1 175 ? -4.906 12.043 13.725 1.00 94.31 175 ILE A O 1
ATOM 1388 N N . LYS A 1 176 ? -7.081 12.271 14.287 1.00 94.56 176 LYS A N 1
ATOM 1389 C CA . LYS A 1 176 ? -6.896 12.958 15.560 1.00 94.56 176 LYS A CA 1
ATOM 1390 C C . LYS A 1 176 ? -7.121 11.975 16.704 1.00 94.56 176 LYS A C 1
ATOM 1392 O O . LYS A 1 176 ? -8.190 11.370 16.817 1.00 94.56 176 LYS A O 1
ATOM 1397 N N . PHE A 1 177 ? -6.116 11.854 17.559 1.00 94.38 177 PHE A N 1
ATOM 1398 C CA . PHE A 1 1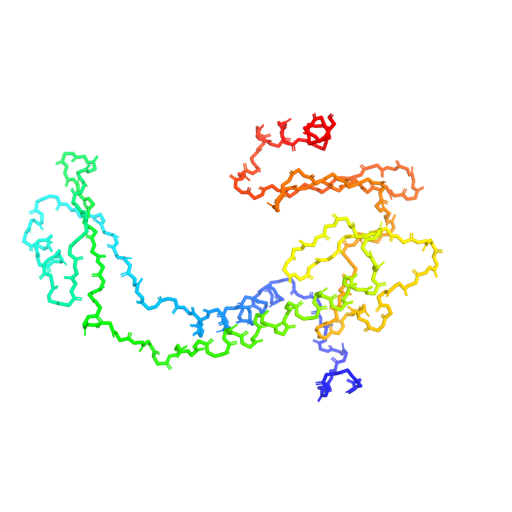77 ? -6.140 11.066 18.781 1.00 94.38 177 PHE A CA 1
ATOM 1399 C C . PHE A 1 177 ? -6.161 11.982 19.997 1.00 94.38 177 PHE A C 1
ATOM 1401 O O . PHE A 1 177 ? -5.503 13.019 19.990 1.00 94.38 177 PHE A O 1
ATOM 1408 N N . GLU A 1 178 ? -6.840 11.554 21.049 1.00 94.50 178 GLU A N 1
ATOM 1409 C CA . GLU A 1 178 ? -6.868 12.229 22.347 1.00 94.50 178 GLU A CA 1
ATOM 1410 C C . GLU A 1 178 ? -6.485 11.228 23.439 1.00 94.50 178 GLU A C 1
ATOM 1412 O O . GLU A 1 178 ? -6.974 10.092 23.431 1.00 94.50 178 GLU A O 1
ATOM 1417 N N . ASN A 1 179 ? -5.587 11.639 24.334 1.00 92.69 179 ASN A N 1
ATOM 1418 C CA . ASN A 1 179 ? -5.201 10.868 25.517 1.00 92.69 179 ASN A CA 1
ATOM 1419 C C . ASN A 1 179 ? -6.211 11.084 26.661 1.00 92.69 179 ASN A C 1
ATOM 1421 O O . ASN A 1 179 ? -7.053 11.980 26.594 1.00 92.69 179 ASN A O 1
ATOM 1425 N N . ASP A 1 180 ? -6.086 10.325 27.750 1.00 88.06 180 ASP A N 1
ATOM 1426 C CA . ASP A 1 180 ? -6.925 10.506 28.947 1.00 88.06 180 ASP A CA 1
ATOM 1427 C C . ASP A 1 180 ? -6.775 11.901 29.594 1.00 88.06 180 ASP A C 1
ATOM 1429 O O . ASP A 1 180 ? -7.746 12.432 30.131 1.00 88.06 180 ASP A O 1
ATOM 1433 N N . ASP A 1 181 ? -5.613 12.546 29.435 1.00 88.75 181 ASP A N 1
ATOM 1434 C CA . ASP A 1 181 ? -5.340 13.916 29.905 1.00 88.75 181 ASP A CA 1
ATOM 1435 C C . ASP A 1 181 ? -5.940 15.020 29.004 1.00 88.75 181 ASP A C 1
ATOM 1437 O O . ASP A 1 181 ? -5.759 16.210 29.259 1.00 88.75 181 ASP A O 1
ATOM 1441 N N . GLY A 1 182 ? -6.623 14.654 27.911 1.00 87.62 182 GLY A N 1
ATOM 1442 C CA . GLY A 1 182 ? -7.181 15.598 26.933 1.00 87.62 182 GLY A CA 1
ATOM 1443 C C . GLY A 1 182 ? -6.167 16.150 25.920 1.00 87.62 182 GLY A C 1
ATOM 1444 O O . GLY A 1 182 ? -6.510 16.996 25.091 1.00 87.62 182 GLY A O 1
ATOM 1445 N N . GLU A 1 183 ? -4.919 15.675 25.950 1.00 91.19 183 GLU A N 1
ATOM 1446 C CA . GLU A 1 183 ? -3.898 16.067 24.979 1.00 91.19 183 GLU A CA 1
ATOM 1447 C C . GLU A 1 183 ? -4.181 15.459 23.597 1.00 91.19 183 GLU A C 1
ATOM 1449 O O . GLU A 1 183 ? -4.407 14.253 23.456 1.00 91.19 183 GLU A O 1
ATOM 1454 N N . ASN A 1 184 ? -4.127 16.302 22.562 1.00 92.19 184 ASN A N 1
ATOM 1455 C CA . ASN A 1 184 ? -4.385 15.908 21.183 1.00 92.19 184 ASN A CA 1
ATOM 1456 C C . ASN A 1 184 ? -3.092 15.585 20.429 1.00 92.19 184 ASN A C 1
ATOM 1458 O O . ASN A 1 184 ? -2.133 16.351 20.447 1.00 92.19 184 ASN A O 1
ATOM 1462 N N . SER A 1 185 ? -3.104 14.491 19.673 1.00 91.69 185 SER A N 1
ATOM 1463 C CA . SER A 1 185 ? -2.033 14.121 18.743 1.00 91.69 185 SER A CA 1
ATOM 1464 C C . SER A 1 185 ? -2.606 13.734 17.383 1.00 91.69 185 SER A C 1
ATOM 1466 O O . SER A 1 185 ? -3.758 13.316 17.283 1.00 91.69 185 SER A O 1
ATOM 1468 N N . TYR A 1 186 ? -1.814 13.883 16.323 1.00 91.31 186 TYR A N 1
ATOM 1469 C CA . TYR A 1 186 ? -2.288 13.727 14.948 1.00 91.31 186 TYR A CA 1
ATOM 1470 C C . TYR A 1 186 ? -1.428 12.725 14.179 1.00 91.31 186 TYR A C 1
ATOM 1472 O O . TYR A 1 186 ? -0.208 12.698 14.323 1.00 91.31 186 TYR A O 1
ATOM 1480 N N . SER A 1 187 ? -2.065 11.930 13.322 1.00 90.31 187 SER A N 1
ATOM 1481 C CA . SER A 1 187 ? -1.398 11.100 12.318 1.00 90.31 187 SER A CA 1
ATOM 1482 C C . SER A 1 187 ? -1.920 11.481 10.945 1.00 90.31 187 SER A C 1
ATOM 1484 O O . SER A 1 187 ? -3.122 11.424 10.698 1.00 90.31 187 SER A O 1
ATOM 1486 N N . ILE A 1 188 ? -1.014 11.885 10.059 1.00 90.62 188 ILE A N 1
ATOM 1487 C CA . ILE A 1 188 ? -1.340 12.315 8.701 1.00 90.62 188 ILE A CA 1
ATOM 1488 C C . ILE A 1 188 ? -0.689 11.352 7.716 1.00 90.62 188 ILE A C 1
ATOM 1490 O O . ILE A 1 188 ? 0.505 11.052 7.804 1.00 90.62 188 ILE A O 1
ATOM 1494 N N . LYS A 1 189 ? -1.480 10.869 6.761 1.00 89.12 189 LYS A N 1
ATOM 1495 C CA . LYS A 1 189 ? -1.029 10.051 5.638 1.00 89.12 189 LYS A CA 1
ATOM 1496 C C . LYS A 1 189 ? -1.427 10.763 4.357 1.00 89.12 189 LYS A C 1
ATOM 1498 O O . LYS A 1 189 ? -2.602 11.025 4.152 1.00 89.12 189 LYS A O 1
ATOM 1503 N N . ALA A 1 190 ? -0.454 11.083 3.509 1.00 88.94 190 ALA A N 1
ATOM 1504 C CA . ALA A 1 190 ? -0.683 11.765 2.239 1.00 88.94 190 ALA A CA 1
ATOM 1505 C C . ALA A 1 190 ? 0.210 11.156 1.153 1.00 88.94 190 ALA A C 1
ATOM 1507 O O . ALA A 1 190 ? 1.365 11.544 0.975 1.00 88.94 190 ALA A O 1
ATOM 1508 N N . LYS A 1 191 ? -0.299 10.146 0.440 1.00 85.62 191 LYS A N 1
ATOM 1509 C CA . LYS A 1 191 ? 0.457 9.529 -0.655 1.00 85.62 191 LYS A CA 1
ATOM 1510 C C . LYS A 1 191 ? 0.638 10.517 -1.811 1.00 85.62 191 LYS A C 1
ATOM 1512 O O . LYS A 1 191 ? -0.310 11.169 -2.226 1.00 85.62 191 LYS A O 1
ATOM 1517 N N . GLY A 1 192 ? 1.853 10.572 -2.360 1.00 82.19 192 GLY A N 1
ATOM 1518 C CA . GLY A 1 192 ? 2.216 11.480 -3.456 1.00 82.19 192 GLY A CA 1
ATOM 1519 C C . GLY A 1 192 ? 2.786 12.820 -2.988 1.00 82.19 192 GLY A C 1
ATOM 1520 O O . GLY A 1 192 ? 3.307 13.565 -3.810 1.00 82.19 192 GLY A O 1
ATOM 1521 N N . ILE A 1 193 ? 2.759 13.097 -1.680 1.00 80.12 193 ILE A N 1
ATOM 1522 C CA . ILE A 1 193 ? 3.370 14.284 -1.082 1.00 80.12 193 ILE A CA 1
ATOM 1523 C C . ILE A 1 193 ? 4.511 13.830 -0.175 1.00 80.12 193 ILE A C 1
ATOM 1525 O O . ILE A 1 193 ? 4.305 13.098 0.793 1.00 80.12 193 ILE A O 1
ATOM 1529 N N . THR A 1 194 ? 5.729 14.275 -0.471 1.00 76.38 194 THR A N 1
ATOM 1530 C CA . THR A 1 194 ? 6.848 14.108 0.459 1.00 76.38 194 THR A CA 1
ATOM 1531 C C . THR A 1 194 ? 6.664 15.095 1.600 1.00 76.38 194 THR A C 1
ATOM 1533 O O . THR A 1 194 ? 6.857 16.290 1.392 1.00 76.38 194 THR A O 1
ATOM 1536 N N . LEU A 1 195 ? 6.316 14.597 2.790 1.00 71.62 195 LEU A N 1
ATOM 1537 C CA . LEU A 1 195 ? 6.172 15.396 4.010 1.00 71.62 195 LEU A CA 1
ATOM 1538 C C . LEU A 1 195 ? 7.546 15.879 4.506 1.00 71.62 195 LEU A C 1
ATOM 1540 O O . LEU A 1 195 ? 8.139 15.322 5.425 1.00 71.62 195 LEU A O 1
ATOM 1544 N N . ASN A 1 196 ? 8.078 16.911 3.857 1.00 76.25 196 ASN A N 1
ATOM 1545 C CA . ASN A 1 196 ? 9.179 17.724 4.362 1.00 76.25 196 ASN A CA 1
ATOM 1546 C C . ASN A 1 196 ? 8.647 18.843 5.279 1.00 76.25 196 ASN A C 1
ATOM 1548 O O . ASN A 1 196 ? 7.448 19.122 5.287 1.00 76.25 196 ASN A O 1
ATOM 1552 N N . LYS A 1 197 ? 9.541 19.520 6.013 1.00 67.88 197 LYS A N 1
ATOM 1553 C CA . LYS A 1 197 ? 9.175 20.557 6.997 1.00 67.88 197 LYS A CA 1
ATOM 1554 C C . LYS A 1 197 ? 8.209 21.619 6.437 1.00 67.88 197 LYS A C 1
ATOM 1556 O O . LYS A 1 197 ? 7.213 21.909 7.079 1.00 67.88 197 LYS A O 1
ATOM 1561 N N . LYS A 1 198 ? 8.432 22.102 5.206 1.00 71.44 198 LYS A N 1
ATOM 1562 C CA . LYS A 1 198 ? 7.562 23.096 4.542 1.00 71.44 198 LYS A CA 1
ATOM 1563 C C . LYS A 1 198 ? 6.199 22.529 4.136 1.00 71.44 198 LYS A C 1
ATOM 1565 O O . LYS A 1 198 ? 5.176 23.180 4.283 1.00 71.44 198 LYS A O 1
ATOM 1570 N N . SER A 1 199 ? 6.165 21.312 3.604 1.00 70.88 199 SER A N 1
ATOM 1571 C CA . SER A 1 199 ? 4.911 20.669 3.193 1.00 70.88 199 SER A CA 1
ATOM 1572 C C . SER A 1 199 ? 4.067 20.196 4.379 1.00 70.88 199 SER A C 1
ATOM 1574 O O . SER A 1 199 ? 2.847 20.184 4.276 1.00 70.88 199 SER A O 1
ATOM 1576 N N . ALA A 1 200 ? 4.687 19.859 5.514 1.00 71.12 200 ALA A N 1
ATOM 1577 C CA . ALA A 1 200 ? 3.983 19.496 6.742 1.00 71.12 200 ALA A CA 1
ATOM 1578 C C . ALA A 1 200 ? 3.240 20.694 7.362 1.00 71.12 200 ALA A C 1
ATOM 1580 O O . ALA A 1 200 ? 2.205 20.507 7.993 1.00 71.12 200 ALA A O 1
ATOM 1581 N N . GLU A 1 201 ? 3.725 21.919 7.135 1.00 72.62 201 GLU A N 1
ATOM 1582 C CA . GLU A 1 201 ? 3.036 23.157 7.528 1.00 72.62 201 GLU A CA 1
ATOM 1583 C C . GLU A 1 201 ? 1.778 23.419 6.679 1.00 72.62 201 GLU A C 1
ATOM 1585 O O . GLU A 1 201 ? 0.818 24.010 7.166 1.00 72.62 201 GLU A O 1
ATOM 1590 N N . ALA A 1 202 ? 1.759 22.956 5.424 1.00 72.12 202 ALA A N 1
ATOM 1591 C CA . ALA A 1 202 ? 0.613 23.101 4.524 1.00 72.12 202 ALA A CA 1
ATOM 1592 C C . ALA A 1 202 ? -0.383 21.933 4.631 1.00 72.12 202 ALA A C 1
ATOM 1594 O O . ALA A 1 202 ? -1.592 22.126 4.524 1.00 72.12 202 ALA A O 1
ATOM 1595 N N . VAL A 1 203 ? 0.115 20.713 4.849 1.00 78.62 203 VAL A N 1
ATOM 1596 C CA . VAL A 1 203 ? -0.684 19.486 4.959 1.00 78.62 203 VAL A CA 1
ATOM 1597 C C . VAL A 1 203 ? -0.946 19.196 6.436 1.00 78.62 203 VAL A C 1
ATOM 1599 O O . VAL A 1 203 ? -0.394 18.266 7.022 1.00 78.62 203 VAL A O 1
ATOM 1602 N N . THR A 1 204 ? -1.784 20.032 7.044 1.00 84.94 204 THR A N 1
ATOM 1603 C CA . THR A 1 204 ? -2.232 19.882 8.434 1.00 84.94 204 THR A CA 1
ATOM 1604 C C . THR A 1 204 ? -3.608 19.229 8.504 1.00 84.94 204 THR A C 1
ATOM 1606 O O . THR A 1 204 ? -4.354 19.194 7.523 1.00 84.94 204 THR A O 1
ATOM 1609 N N . PHE A 1 205 ? -3.970 18.721 9.684 1.00 86.38 205 PHE A N 1
ATOM 1610 C CA . PHE A 1 205 ? -5.304 18.168 9.922 1.00 86.38 205 PHE A CA 1
ATOM 1611 C C . PHE A 1 205 ? -6.406 19.203 9.632 1.00 86.38 205 PHE A C 1
ATOM 1613 O O . PHE A 1 205 ? -7.391 18.889 8.968 1.00 86.38 205 PHE A O 1
ATOM 1620 N N . ASP A 1 206 ? -6.198 20.457 10.043 1.00 87.44 206 ASP A N 1
ATOM 1621 C CA . ASP A 1 206 ? -7.144 21.548 9.794 1.00 87.44 206 ASP A CA 1
ATOM 1622 C C . ASP A 1 206 ? -7.251 21.902 8.309 1.00 87.44 206 ASP A C 1
ATOM 1624 O O . ASP A 1 206 ? -8.348 22.161 7.812 1.00 87.44 206 ASP A O 1
ATOM 1628 N N . ALA A 1 207 ? -6.130 21.889 7.581 1.00 86.44 207 ALA A N 1
ATOM 1629 C CA . ALA A 1 207 ? -6.140 22.082 6.135 1.00 86.44 207 ALA A CA 1
ATOM 1630 C C . ALA A 1 207 ? -6.927 20.965 5.436 1.00 86.44 207 ALA A C 1
ATOM 1632 O O . ALA A 1 207 ? -7.787 21.259 4.611 1.00 86.44 207 ALA A O 1
ATOM 1633 N N . MET A 1 208 ? -6.707 19.699 5.817 1.00 88.38 208 MET A N 1
ATOM 1634 C CA . MET A 1 208 ? -7.483 18.569 5.291 1.00 88.38 208 MET A CA 1
ATOM 1635 C C . MET A 1 208 ? -8.976 18.714 5.591 1.00 88.38 208 MET A C 1
ATOM 1637 O O . MET A 1 208 ? -9.802 18.480 4.714 1.00 88.38 208 MET A O 1
ATOM 1641 N N . LYS A 1 209 ? -9.333 19.134 6.807 1.00 89.56 209 LYS A N 1
ATOM 1642 C CA . LYS A 1 209 ? -10.728 19.341 7.208 1.00 89.56 209 LYS A CA 1
ATOM 1643 C C . LYS A 1 209 ? -11.419 20.398 6.345 1.00 89.56 209 LYS A C 1
ATOM 1645 O O . LYS A 1 209 ? -12.522 20.160 5.867 1.00 89.56 209 LYS A O 1
ATOM 1650 N N . LYS A 1 210 ? -10.739 21.514 6.066 1.00 89.44 210 LYS A N 1
ATOM 1651 C CA . LYS A 1 210 ? -11.233 22.578 5.172 1.00 89.44 210 LYS A CA 1
ATOM 1652 C C . LYS A 1 210 ? -11.433 22.140 3.718 1.00 89.44 210 LYS A C 1
ATOM 1654 O O . LYS A 1 210 ? -12.108 22.846 2.991 1.00 89.44 210 LYS A O 1
ATOM 1659 N N . MET A 1 211 ? -10.815 21.043 3.277 1.00 85.19 211 MET A N 1
ATOM 1660 C CA . MET A 1 211 ? -10.989 20.530 1.911 1.00 85.19 211 MET A CA 1
ATOM 1661 C C . MET A 1 211 ? -12.200 19.604 1.763 1.00 85.19 211 MET A C 1
ATOM 1663 O O . MET A 1 211 ? -12.644 19.369 0.643 1.00 85.19 211 MET A O 1
ATOM 1667 N N . VAL A 1 212 ? -12.672 19.019 2.867 1.00 81.44 212 VAL A N 1
ATOM 1668 C CA . VAL A 1 212 ? -13.798 18.068 2.881 1.00 81.44 212 VAL A CA 1
ATOM 1669 C C . VAL A 1 212 ? -15.117 18.764 3.236 1.00 81.44 212 VAL A C 1
ATOM 1671 O O . VAL A 1 212 ? -16.179 18.271 2.858 1.00 81.44 212 VAL A O 1
ATOM 1674 N N . CYS A 1 213 ? -15.049 19.885 3.961 1.00 55.31 213 CYS A N 1
ATOM 1675 C CA . CYS A 1 213 ? -16.174 20.784 4.228 1.00 55.31 213 CYS A CA 1
ATOM 1676 C C . CYS A 1 213 ? -16.393 21.765 3.073 1.00 55.31 213 CYS A C 1
ATOM 1678 O O . CYS A 1 213 ? -17.576 22.039 2.783 1.00 55.31 213 CYS A O 1
#

Radius of gyration: 24.47 Å; Cα contacts (8 Å, |Δi|>4): 261; chains: 1; bounding box: 54×48×62 Å

Solvent-accessible surface area (backbone atoms only — not comparable to full-atom values): 12789 Å² total; per-residue (Å²): 98,50,88,86,80,77,49,77,60,59,74,91,74,69,70,96,45,72,68,62,52,51,52,53,50,49,54,64,60,47,53,50,53,46,16,47,49,77,68,82,47,73,49,76,44,83,42,52,54,89,46,49,68,60,50,47,54,63,40,65,30,88,52,41,38,64,72,45,80,45,75,75,54,98,58,32,28,35,45,26,29,29,57,26,79,89,58,61,63,76,54,96,65,49,42,56,65,59,31,51,50,54,54,47,53,43,47,53,54,46,47,51,54,47,60,56,53,27,78,93,29,52,74,48,73,56,88,85,47,78,44,65,63,76,62,89,94,61,70,64,58,56,87,49,46,40,91,56,92,92,36,47,63,83,83,68,58,87,73,45,44,80,78,48,76,43,72,77,50,95,64,25,36,31,38,35,32,32,34,88,88,66,54,75,48,77,51,78,45,51,72,96,56,79,79,42,80,73,47,45,71,63,66,34,64,67,52,51,46,65,72,70,107

Secondary structure (DSSP, 8-state):
--TTTS----GGG----HHHHHHHHHHHHHHHHHHT--S--EEEEEEEGGGHHHHHHHHT-TTEEEEEEEE-SSSEEEEEEEE-TTT----TT--HHHHHHHHHHHHHHHHHHHHHH-TTTEEEEETTEEEE---TT--SSGGGBSSSTT-B---SPTTEEEEEEEEEETTEEEEEEEETT--EEEEEEETTS---HHHHHHS-HHHHHHHH-

Mean predicted aligned error: 7.8 Å